Protein AF-A0AAD3XPK5-F1 (afdb_monomer)

Solvent-accessible surface area (backbone atoms only — not comparable to full-atom values): 11514 Å² total; per-residue (Å²): 143,84,79,71,73,79,73,58,73,54,50,92,93,44,53,72,89,60,67,57,70,42,55,53,51,36,51,53,46,51,51,59,30,49,55,39,52,50,51,43,51,49,57,71,70,42,93,64,79,43,41,67,66,59,48,63,73,44,45,64,35,52,53,49,23,52,50,26,34,51,49,17,53,50,34,46,50,53,16,62,77,67,48,26,51,45,72,66,20,53,56,21,43,54,52,18,51,52,26,40,50,51,40,49,47,54,53,62,80,52,66,54,90,86,58,57,74,76,29,47,46,52,53,53,51,52,52,50,38,52,42,51,37,42,54,37,48,47,56,38,50,52,41,48,49,55,38,37,61,75,63,67,33,43,60,80,75,71,78,80,79,73,77,76,79,81,82,86,80,82,80,84,86,84,89,80,89,82,83,93,78,90,80,87,87,84,89,81,89,84,88,84,136

Sequence (193 aa):
MANLAAWEPGHCRFRFRHPWQQYLKIGTLTRQCAYRVDALNSCLNSTVEASQAAKHITQSACMKLSSETGKALKELSVGMKKMRRSPSANAHIDLSKAAAQELKSLLGSAFWGDLNLLEVLPCATVASLLIDIATCAENIAEAVHELASLADFKSADGVVTSEKPPAEELPAKLQVTDVNDQSRPEHAVVVIS

Radius of gyration: 30.74 Å; Cα contacts (8 Å, |Δi|>4): 155; chains: 1; bounding box: 72×50×93 Å

Structure (mmCIF, N/CA/C/O backbone):
data_AF-A0AAD3XPK5-F1
#
_entry.id   AF-A0AAD3XPK5-F1
#
loop_
_atom_site.group_PDB
_atom_site.id
_atom_site.type_symbol
_atom_site.label_atom_id
_atom_site.label_alt_id
_atom_site.label_comp_id
_atom_site.label_asym_id
_atom_site.label_entity_id
_atom_site.label_seq_id
_atom_site.pdbx_PDB_ins_code
_atom_site.Cartn_x
_atom_site.Cartn_y
_atom_site.Cartn_z
_atom_site.occupancy
_atom_site.B_iso_or_equiv
_atom_site.auth_seq_id
_atom_site.auth_comp_id
_atom_site.auth_asym_id
_atom_site.auth_atom_id
_atom_site.pdbx_PDB_model_num
ATOM 1 N N . MET A 1 1 ? -6.399 -13.704 -18.622 1.00 47.28 1 MET A N 1
ATOM 2 C CA . MET A 1 1 ? -6.478 -12.983 -19.912 1.00 47.28 1 MET A CA 1
ATOM 3 C C . MET A 1 1 ? -5.664 -11.702 -19.776 1.00 47.28 1 MET A C 1
ATOM 5 O O . MET A 1 1 ? -5.956 -10.979 -18.836 1.00 47.28 1 MET A O 1
ATOM 9 N N . ALA A 1 2 ? -4.649 -11.495 -20.629 1.00 41.50 2 ALA A N 1
ATOM 10 C CA . ALA A 1 2 ? -4.011 -10.214 -21.015 1.00 41.50 2 ALA A CA 1
ATOM 11 C C . ALA A 1 2 ? -2.497 -10.391 -21.264 1.00 41.50 2 ALA A C 1
ATOM 13 O O . ALA A 1 2 ? -1.671 -9.964 -20.467 1.00 41.50 2 ALA A O 1
ATOM 14 N N . ASN A 1 3 ? -2.130 -11.002 -22.395 1.00 48.69 3 ASN A N 1
ATOM 15 C CA . ASN A 1 3 ? -0.773 -10.894 -22.958 1.00 48.69 3 ASN A CA 1
ATOM 16 C C . ASN A 1 3 ? -0.757 -9.926 -24.162 1.00 48.69 3 ASN A C 1
ATOM 18 O O . ASN A 1 3 ? -0.004 -10.104 -25.112 1.00 48.69 3 ASN A O 1
ATOM 22 N N . LEU A 1 4 ? -1.655 -8.932 -24.153 1.00 55.69 4 LEU A N 1
ATOM 23 C CA . LEU A 1 4 ? -1.852 -7.998 -25.269 1.00 55.69 4 LEU A CA 1
ATOM 24 C C . LEU A 1 4 ? -0.770 -6.904 -25.318 1.00 55.69 4 LEU A C 1
ATOM 26 O O . LEU A 1 4 ? -0.486 -6.391 -26.391 1.00 55.69 4 LEU A O 1
ATOM 30 N N . ALA A 1 5 ? -0.111 -6.607 -24.192 1.00 54.28 5 ALA A N 1
ATOM 31 C CA . ALA A 1 5 ? 0.921 -5.566 -24.113 1.00 54.28 5 ALA A CA 1
ATOM 32 C C . ALA A 1 5 ? 2.301 -6.007 -24.647 1.00 54.28 5 ALA A C 1
ATOM 34 O O . ALA A 1 5 ? 3.155 -5.170 -24.921 1.00 54.28 5 ALA A O 1
ATOM 35 N N . ALA A 1 6 ? 2.540 -7.314 -24.831 1.00 5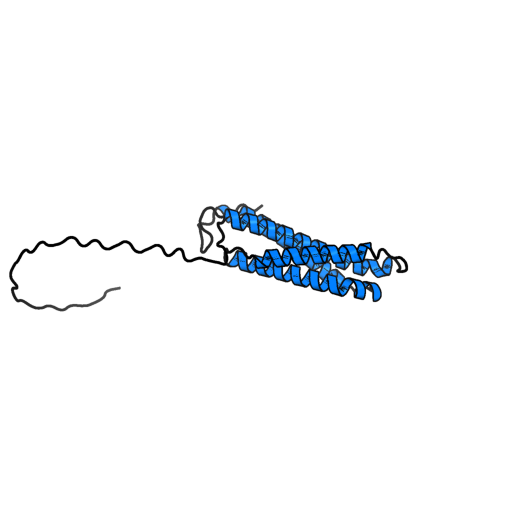7.66 6 ALA A N 1
ATOM 36 C CA . ALA A 1 6 ? 3.824 -7.811 -25.337 1.00 57.66 6 ALA A CA 1
ATOM 37 C C . ALA A 1 6 ? 4.093 -7.413 -26.803 1.00 57.66 6 ALA A C 1
ATOM 39 O O . ALA A 1 6 ? 5.247 -7.393 -27.225 1.00 57.66 6 ALA A O 1
ATOM 40 N N . TRP A 1 7 ? 3.035 -7.096 -27.558 1.00 60.19 7 TRP A N 1
ATOM 41 C CA . TRP A 1 7 ? 3.106 -6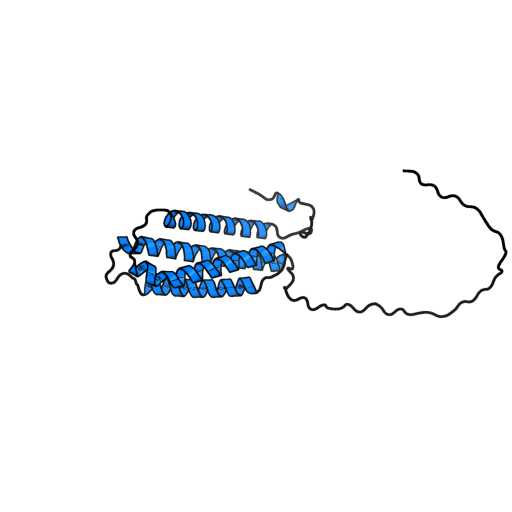.711 -28.968 1.00 60.19 7 TRP A CA 1
ATOM 42 C C . TRP A 1 7 ? 3.301 -5.211 -29.196 1.00 60.19 7 TRP A C 1
ATOM 44 O O . TRP A 1 7 ? 3.504 -4.809 -30.340 1.00 60.19 7 TRP A O 1
ATOM 54 N N . GLU A 1 8 ? 3.237 -4.373 -28.157 1.00 56.91 8 GLU A N 1
ATOM 55 C CA . GLU A 1 8 ? 3.361 -2.929 -28.343 1.00 56.91 8 GLU A CA 1
ATOM 56 C C . GLU A 1 8 ? 4.790 -2.572 -28.796 1.00 56.91 8 GLU A C 1
ATOM 58 O O . GLU A 1 8 ? 5.755 -2.875 -28.081 1.00 56.91 8 GLU A O 1
ATOM 63 N N . PRO A 1 9 ? 4.964 -1.944 -29.979 1.00 60.16 9 PRO A N 1
ATOM 64 C CA . PRO A 1 9 ? 6.255 -1.391 -30.352 1.00 60.16 9 PRO A CA 1
ATOM 65 C C . PRO A 1 9 ? 6.671 -0.363 -29.299 1.00 60.16 9 PRO A C 1
ATOM 67 O O . PRO A 1 9 ? 5.825 0.353 -28.763 1.00 60.16 9 PRO A O 1
ATOM 70 N N . GLY A 1 10 ? 7.967 -0.315 -28.975 1.00 64.00 10 GLY A N 1
ATOM 71 C CA . GLY A 1 10 ? 8.465 0.537 -27.894 1.00 64.00 10 GLY A CA 1
ATOM 72 C C . GLY A 1 10 ? 7.987 1.983 -28.050 1.00 64.00 10 GLY A C 1
ATOM 73 O O . GLY A 1 10 ? 8.212 2.599 -29.092 1.00 64.00 10 GLY A O 1
ATOM 74 N N . HIS A 1 11 ? 7.335 2.522 -27.020 1.00 63.44 11 HIS A N 1
ATOM 75 C CA . HIS A 1 11 ? 6.772 3.870 -27.013 1.00 63.44 11 HIS A CA 1
ATOM 76 C C . HIS A 1 11 ? 7.285 4.686 -25.823 1.00 63.44 11 HIS A C 1
ATOM 78 O O . HIS A 1 11 ? 7.406 4.225 -24.688 1.00 63.44 11 HIS A O 1
ATOM 84 N N . CYS A 1 12 ? 7.619 5.948 -26.095 1.00 65.75 12 CYS A N 1
ATOM 85 C CA . CYS A 1 12 ? 8.114 6.907 -25.108 1.00 65.75 12 CYS A CA 1
ATOM 86 C C . CYS A 1 12 ? 9.256 6.351 -24.227 1.00 65.75 12 CYS A C 1
ATOM 88 O O . CYS A 1 12 ? 10.320 5.990 -24.723 1.00 65.75 12 CYS A O 1
ATOM 90 N N . ARG A 1 13 ? 9.069 6.334 -22.901 1.00 68.00 13 ARG A N 1
ATOM 91 C CA . ARG A 1 13 ? 10.074 5.852 -21.942 1.00 68.00 13 ARG A CA 1
ATOM 92 C C . ARG A 1 13 ? 10.137 4.320 -21.877 1.00 68.00 13 ARG A C 1
ATOM 94 O O . ARG A 1 13 ? 11.077 3.787 -21.302 1.00 68.00 13 ARG A O 1
ATOM 101 N N . PHE A 1 14 ? 9.165 3.632 -22.475 1.00 70.69 14 PHE A N 1
ATOM 102 C CA . PHE A 1 14 ? 9.037 2.183 -22.476 1.00 70.69 14 PHE A CA 1
ATOM 103 C C . PHE A 1 14 ? 9.626 1.614 -23.771 1.00 70.69 14 PHE A C 1
ATOM 105 O O . PHE A 1 14 ? 8.975 1.557 -24.811 1.00 70.69 14 PHE A O 1
ATOM 112 N N . ARG A 1 15 ? 10.904 1.223 -23.728 1.00 68.31 15 ARG A N 1
ATOM 113 C CA . ARG A 1 15 ? 11.598 0.610 -24.875 1.00 68.31 15 ARG A CA 1
ATOM 114 C C . ARG A 1 15 ? 11.077 -0.809 -25.165 1.00 68.31 15 ARG A C 1
ATOM 116 O O . ARG A 1 15 ? 10.339 -1.397 -24.376 1.00 68.31 15 ARG A O 1
ATOM 123 N N . PHE A 1 16 ? 11.499 -1.378 -26.295 1.00 64.88 16 PHE A N 1
ATOM 124 C CA . PHE A 1 16 ? 11.273 -2.793 -26.610 1.00 64.88 16 PHE A CA 1
ATOM 125 C C . PHE A 1 16 ? 11.776 -3.709 -25.480 1.00 64.88 16 PHE A C 1
ATOM 127 O O . PHE A 1 16 ? 12.784 -3.406 -24.846 1.00 64.88 16 PHE A O 1
ATOM 134 N N . ARG A 1 17 ? 11.097 -4.849 -25.270 1.00 70.06 17 ARG A N 1
ATOM 135 C CA . ARG A 1 17 ? 11.383 -5.835 -24.202 1.00 70.06 17 ARG A CA 1
ATOM 136 C C . ARG A 1 17 ? 11.183 -5.314 -22.770 1.00 70.06 17 ARG A C 1
ATOM 138 O O . ARG A 1 17 ? 11.842 -5.779 -21.845 1.00 70.06 17 ARG A O 1
ATOM 145 N N . HIS A 1 18 ? 10.251 -4.384 -22.574 1.00 78.38 18 HIS A N 1
ATOM 146 C CA . HIS A 1 18 ? 9.873 -3.938 -21.234 1.00 78.38 18 HIS A CA 1
ATOM 147 C C . HIS A 1 18 ? 9.290 -5.090 -20.384 1.00 78.38 18 HIS A C 1
ATOM 149 O O . HIS A 1 18 ? 8.563 -5.930 -20.925 1.00 78.38 18 HIS A O 1
ATOM 155 N N . PRO A 1 19 ? 9.550 -5.137 -19.059 1.00 87.81 19 PRO A N 1
ATOM 156 C CA . PRO A 1 19 ? 9.045 -6.183 -18.159 1.00 87.81 19 PRO A CA 1
ATOM 157 C C . PRO A 1 19 ? 7.537 -6.044 -17.868 1.00 87.81 19 PRO A C 1
ATOM 159 O O . PRO A 1 19 ? 7.112 -5.786 -16.742 1.00 87.81 19 PRO A O 1
ATOM 162 N N . TRP A 1 20 ? 6.696 -6.231 -18.888 1.00 85.88 20 TRP A N 1
ATOM 163 C CA . TRP A 1 20 ? 5.239 -6.058 -18.825 1.00 85.88 20 TRP A CA 1
ATOM 164 C C . TRP A 1 20 ? 4.552 -6.908 -17.756 1.00 85.88 20 TRP A C 1
ATOM 166 O O . TRP A 1 20 ? 3.623 -6.440 -17.100 1.00 85.88 20 TRP A O 1
ATOM 176 N N . GLN A 1 21 ? 5.043 -8.127 -17.524 1.00 88.19 21 GLN A N 1
ATOM 177 C CA . GLN A 1 21 ? 4.522 -9.007 -16.473 1.00 88.19 21 GLN A CA 1
ATOM 178 C C . GLN A 1 21 ? 4.598 -8.352 -15.089 1.00 88.19 21 GLN A C 1
ATOM 180 O O . GLN A 1 21 ? 3.684 -8.493 -14.277 1.00 88.19 21 GLN A O 1
ATOM 185 N N . GLN A 1 22 ? 5.635 -7.551 -14.847 1.00 91.88 22 GLN A N 1
ATOM 186 C CA . GLN A 1 22 ? 5.808 -6.868 -13.577 1.00 91.88 22 GLN A CA 1
ATOM 187 C C . GLN A 1 22 ? 4.818 -5.713 -13.396 1.00 91.88 22 GLN A C 1
ATOM 189 O O . GLN A 1 22 ? 4.292 -5.517 -12.303 1.00 91.88 22 GLN A O 1
ATOM 194 N N . TYR A 1 23 ? 4.478 -4.997 -14.471 1.00 91.38 23 TYR A N 1
ATOM 195 C CA . TYR A 1 23 ? 3.407 -3.996 -14.434 1.00 91.38 23 TYR A CA 1
ATOM 196 C C . TYR A 1 23 ? 2.045 -4.629 -14.143 1.00 91.38 23 TYR A C 1
ATOM 198 O O . TYR A 1 23 ? 1.272 -4.075 -13.363 1.00 91.38 23 TYR A O 1
ATOM 206 N N . LEU A 1 24 ? 1.763 -5.808 -14.710 1.00 92.44 24 LEU A N 1
ATOM 207 C CA . LEU A 1 24 ? 0.535 -6.556 -14.419 1.00 92.44 24 LEU A CA 1
ATOM 208 C C . LEU A 1 24 ? 0.482 -7.031 -12.958 1.00 92.44 24 LEU A C 1
ATOM 210 O O . LEU A 1 24 ? -0.569 -6.919 -12.318 1.00 92.44 24 LEU A O 1
ATOM 214 N N . LYS A 1 25 ? 1.610 -7.506 -12.408 1.00 96.25 25 LYS A N 1
ATOM 215 C CA . LYS A 1 25 ? 1.742 -7.860 -10.983 1.00 96.25 25 LYS A CA 1
ATOM 216 C C . LYS A 1 25 ? 1.440 -6.651 -10.096 1.00 96.25 25 LYS A C 1
ATOM 218 O O . LYS A 1 25 ? 0.572 -6.742 -9.229 1.00 96.25 25 LYS A O 1
ATOM 223 N N . ILE A 1 26 ? 2.076 -5.508 -10.366 1.00 96.69 26 ILE A N 1
ATOM 224 C CA . ILE A 1 26 ? 1.836 -4.257 -9.630 1.00 96.69 26 ILE A CA 1
ATOM 225 C C . ILE A 1 26 ? 0.364 -3.853 -9.727 1.00 96.69 26 ILE A C 1
ATOM 227 O O . ILE A 1 26 ? -0.261 -3.619 -8.699 1.00 96.69 26 ILE A O 1
ATOM 231 N N . GLY A 1 27 ? -0.223 -3.842 -10.927 1.00 95.88 27 GLY A N 1
ATOM 232 C CA . GLY A 1 27 ? -1.630 -3.483 -11.121 1.00 95.88 27 GLY A CA 1
ATOM 233 C C . GLY A 1 27 ? -2.597 -4.392 -10.355 1.00 95.88 27 GLY A C 1
ATOM 234 O O . GLY A 1 27 ? -3.563 -3.908 -9.764 1.00 95.88 27 GLY A O 1
ATOM 235 N N . THR A 1 28 ? -2.315 -5.696 -10.299 1.00 97.44 28 THR A N 1
ATOM 236 C CA . THR A 1 28 ? -3.106 -6.660 -9.518 1.00 97.44 28 THR A CA 1
ATOM 237 C C . THR A 1 28 ? -3.041 -6.347 -8.024 1.00 97.44 28 THR A C 1
ATOM 239 O O . THR A 1 28 ? -4.084 -6.246 -7.375 1.00 97.44 28 THR A O 1
ATOM 242 N N . LEU A 1 29 ? -1.835 -6.123 -7.490 1.00 98.00 29 LEU A N 1
ATOM 243 C CA . LEU A 1 29 ? -1.631 -5.730 -6.093 1.00 98.00 29 LEU A CA 1
ATOM 244 C C . LEU A 1 29 ? -2.307 -4.387 -5.784 1.00 98.00 29 LEU A C 1
ATOM 246 O O . LEU A 1 29 ? -3.011 -4.264 -4.788 1.00 98.00 29 LEU A O 1
ATOM 250 N N . THR A 1 30 ? -2.180 -3.393 -6.665 1.00 97.94 30 THR A N 1
ATOM 251 C CA . THR A 1 30 ? -2.847 -2.091 -6.519 1.00 97.94 30 THR A CA 1
ATOM 252 C C . THR A 1 30 ? -4.366 -2.235 -6.466 1.00 97.94 30 THR A C 1
ATOM 254 O O . THR A 1 30 ? -5.006 -1.608 -5.625 1.00 97.94 30 THR A O 1
ATOM 257 N N . ARG A 1 31 ? -4.962 -3.092 -7.305 1.00 97.94 31 ARG A N 1
ATOM 258 C CA . ARG A 1 31 ? -6.409 -3.349 -7.273 1.00 97.94 31 ARG A CA 1
ATOM 259 C C . ARG A 1 31 ? -6.845 -3.995 -5.959 1.00 97.94 31 ARG A C 1
ATOM 261 O O . ARG A 1 31 ? -7.843 -3.585 -5.376 1.00 97.94 31 ARG A O 1
ATOM 268 N N . GLN A 1 32 ? -6.079 -4.971 -5.474 1.00 97.19 32 GLN A N 1
ATOM 269 C CA . GLN A 1 32 ? -6.313 -5.590 -4.169 1.00 97.19 32 GLN A CA 1
ATOM 270 C C . GLN A 1 32 ? -6.166 -4.589 -3.012 1.00 97.19 32 GLN A C 1
ATOM 272 O O . GLN A 1 32 ? -6.898 -4.692 -2.027 1.00 97.19 32 GLN A O 1
ATOM 277 N N . CYS A 1 33 ? -5.250 -3.623 -3.122 1.00 97.75 33 CYS A N 1
ATOM 278 C CA . CYS A 1 33 ? -5.124 -2.513 -2.177 1.00 97.75 33 CYS A CA 1
ATOM 279 C C . CYS A 1 33 ? -6.385 -1.647 -2.184 1.00 97.75 33 CYS A C 1
ATOM 281 O O . CYS A 1 33 ? -6.964 -1.375 -1.136 1.00 97.75 33 CYS A O 1
ATOM 283 N N . ALA A 1 34 ? -6.846 -1.267 -3.378 1.00 97.81 34 ALA A N 1
ATOM 284 C CA . ALA A 1 34 ? -8.012 -0.412 -3.553 1.00 97.81 34 ALA A CA 1
ATOM 285 C C . ALA A 1 34 ? -9.276 -1.021 -2.929 1.00 97.81 34 ALA A C 1
ATOM 287 O O . ALA A 1 34 ? -10.009 -0.306 -2.258 1.00 97.81 34 ALA A O 1
ATOM 288 N N . TYR A 1 35 ? -9.495 -2.335 -3.058 1.00 97.75 35 TYR A N 1
ATOM 289 C CA . TYR A 1 35 ? -10.622 -3.002 -2.391 1.00 97.75 35 TYR A CA 1
ATOM 290 C C . TYR A 1 35 ? -10.558 -2.922 -0.862 1.00 97.75 35 TYR A C 1
ATOM 292 O O . TYR A 1 35 ? -11.589 -2.781 -0.213 1.00 97.75 35 TYR A O 1
ATOM 300 N N . ARG A 1 36 ? -9.360 -2.975 -0.270 1.00 97.06 36 ARG A N 1
ATOM 301 C CA . ARG A 1 36 ? -9.193 -2.816 1.183 1.00 97.06 36 ARG A CA 1
ATOM 302 C C . ARG A 1 36 ? -9.434 -1.380 1.631 1.00 97.06 36 ARG A C 1
ATOM 304 O O . ARG A 1 36 ? -10.053 -1.167 2.667 1.00 97.06 36 ARG A O 1
ATOM 311 N N . VAL A 1 37 ? -8.988 -0.405 0.839 1.00 96.81 37 VAL A N 1
ATOM 312 C CA . VAL A 1 37 ? -9.292 1.017 1.064 1.00 96.81 37 VAL A CA 1
ATOM 313 C C . VAL A 1 37 ? -10.798 1.269 0.968 1.00 96.81 37 VAL A C 1
ATOM 315 O O . VAL A 1 37 ? -11.342 1.994 1.792 1.00 96.81 37 VAL A O 1
ATOM 318 N N . ASP A 1 38 ? -11.480 0.644 0.010 1.00 96.25 38 ASP A N 1
ATOM 319 C CA . ASP A 1 38 ? -12.932 0.755 -0.146 1.00 96.25 38 ASP A CA 1
ATOM 320 C C . ASP A 1 38 ? -13.696 0.106 1.020 1.00 96.25 38 ASP A C 1
ATOM 322 O O . ASP A 1 38 ? -14.635 0.693 1.560 1.00 96.25 38 ASP A O 1
ATOM 326 N N . ALA A 1 39 ? -13.235 -1.056 1.496 1.00 95.62 39 ALA A N 1
ATOM 327 C CA . ALA A 1 39 ? -13.754 -1.682 2.711 1.00 95.62 39 ALA A CA 1
ATOM 328 C C . ALA A 1 39 ? -13.550 -0.786 3.945 1.00 95.62 39 ALA A C 1
ATOM 330 O O . ALA A 1 39 ? -14.483 -0.584 4.717 1.00 95.62 39 ALA A O 1
ATOM 331 N N . LEU A 1 40 ? -12.365 -0.184 4.099 1.00 94.50 40 LEU A N 1
ATOM 332 C CA . LEU A 1 40 ? -12.083 0.778 5.167 1.00 94.50 40 LEU A CA 1
ATOM 333 C C . LEU A 1 40 ? -13.016 1.988 5.083 1.00 94.50 40 LEU A C 1
ATOM 335 O O . LEU A 1 40 ? -13.609 2.377 6.085 1.00 94.50 40 LEU A O 1
ATOM 339 N N . ASN A 1 41 ? -13.174 2.563 3.892 1.00 93.69 41 ASN A N 1
ATOM 340 C CA . ASN A 1 41 ? -14.074 3.686 3.659 1.00 93.69 41 ASN A CA 1
ATOM 341 C C . ASN A 1 41 ? -15.526 3.315 3.996 1.00 93.69 41 ASN A C 1
ATOM 343 O O . ASN A 1 41 ? -16.234 4.094 4.628 1.00 93.69 41 ASN A O 1
ATOM 347 N N . SER A 1 42 ? -15.960 2.107 3.641 1.00 92.00 42 SER A N 1
ATOM 348 C CA . SER A 1 42 ? -17.282 1.591 4.003 1.00 92.00 42 SER A CA 1
ATOM 349 C C . SER A 1 42 ? -17.445 1.478 5.522 1.00 92.00 42 SER A C 1
ATOM 351 O O . SER A 1 42 ? -18.446 1.951 6.054 1.00 92.00 42 SER A O 1
ATOM 353 N N . CYS A 1 43 ? -16.443 0.946 6.233 1.00 89.31 43 CYS A N 1
ATOM 354 C CA . CYS A 1 43 ? -16.447 0.864 7.696 1.00 89.31 43 CYS A CA 1
ATOM 355 C C . CYS A 1 43 ? -16.485 2.239 8.375 1.00 89.31 43 CYS A C 1
ATOM 357 O O . CYS A 1 43 ? -17.158 2.394 9.387 1.00 89.31 43 CYS A O 1
ATOM 359 N N . LEU A 1 44 ? -15.779 3.238 7.839 1.00 88.12 44 LEU A N 1
ATOM 360 C CA . LEU A 1 44 ? -15.768 4.594 8.398 1.00 88.12 44 LEU A CA 1
ATOM 361 C C . LEU A 1 44 ? -17.089 5.344 8.168 1.00 88.12 44 LEU A C 1
ATOM 363 O O . LEU A 1 44 ? -17.453 6.185 8.985 1.00 88.12 44 LEU A O 1
ATOM 367 N N . ASN A 1 45 ? -17.790 5.048 7.068 1.00 86.12 45 ASN A N 1
ATOM 368 C CA . ASN A 1 45 ? -19.062 5.688 6.717 1.00 86.12 45 ASN A CA 1
ATOM 369 C C . ASN A 1 45 ? -20.287 4.972 7.301 1.00 86.12 45 ASN A C 1
ATOM 371 O O . ASN A 1 45 ? -21.337 5.594 7.455 1.00 86.12 45 ASN A O 1
ATOM 375 N N . SER A 1 46 ? -20.187 3.682 7.630 1.00 82.56 46 SER A N 1
ATOM 376 C CA . SER A 1 46 ? -21.191 3.040 8.477 1.00 82.56 46 SER A CA 1
ATOM 377 C C . SER A 1 46 ? -21.131 3.659 9.873 1.00 82.56 46 SER A C 1
ATOM 379 O O . SER A 1 46 ? -20.044 3.888 10.395 1.00 82.56 46 SER A O 1
ATOM 381 N N . THR A 1 47 ? -22.275 3.957 10.486 1.00 61.38 47 THR A N 1
ATOM 382 C CA . THR A 1 47 ? -22.334 4.492 11.852 1.00 61.38 47 THR A CA 1
ATOM 383 C C . THR A 1 47 ? -21.840 3.426 12.822 1.00 61.38 47 THR A C 1
ATOM 385 O O . THR A 1 47 ? -22.608 2.578 13.272 1.00 61.38 47 THR A O 1
ATOM 388 N N . VAL A 1 48 ? -20.535 3.407 13.087 1.00 64.62 48 VAL A N 1
ATOM 389 C CA . VAL A 1 48 ? -19.945 2.417 13.976 1.00 64.62 48 VAL A CA 1
ATOM 390 C C . VAL A 1 48 ? -19.696 3.046 15.344 1.00 64.62 48 VAL A C 1
ATOM 392 O O . VAL A 1 48 ? -18.756 3.822 15.540 1.00 64.62 48 VAL A O 1
ATOM 395 N N . GLU A 1 49 ? -20.555 2.692 16.300 1.00 67.75 49 GLU A N 1
ATOM 396 C CA . GLU A 1 49 ? -20.434 3.047 17.717 1.00 67.75 49 GLU A CA 1
ATOM 397 C C . GLU A 1 49 ? -19.241 2.309 18.347 1.00 67.75 49 GLU A C 1
ATOM 399 O O . GLU A 1 49 ? -19.361 1.259 18.972 1.00 67.75 49 GLU A O 1
ATOM 404 N N . ALA A 1 50 ? -18.047 2.842 18.104 1.00 71.00 50 ALA A N 1
ATOM 405 C CA . ALA A 1 50 ? -16.801 2.416 18.726 1.00 71.00 50 ALA A CA 1
ATOM 406 C C . ALA A 1 50 ? -16.572 3.138 20.064 1.00 71.00 50 ALA A C 1
ATOM 408 O O . ALA A 1 50 ? -16.762 4.358 20.146 1.00 71.00 50 ALA A O 1
ATOM 409 N N . SER A 1 51 ? -16.041 2.421 21.061 1.00 76.25 51 SER A N 1
ATOM 410 C CA . SER A 1 51 ? -15.629 2.999 22.349 1.00 76.25 51 SER A CA 1
ATOM 411 C C . SER A 1 51 ? -14.647 4.163 22.163 1.00 76.25 51 SER A C 1
ATOM 413 O O . SER A 1 51 ? -13.621 4.042 21.484 1.00 76.25 51 SER A O 1
ATOM 415 N N . GLN A 1 52 ? -14.934 5.300 22.803 1.00 80.75 52 GLN A N 1
ATOM 416 C CA . GLN A 1 52 ? -14.104 6.506 22.717 1.00 80.75 52 GLN A CA 1
ATOM 417 C C . GLN A 1 52 ? -12.689 6.283 23.273 1.00 80.75 52 GLN A C 1
ATOM 419 O O . GLN A 1 52 ? -11.722 6.830 22.740 1.00 80.75 52 GLN A O 1
ATOM 424 N N . ALA A 1 53 ? -12.553 5.435 24.298 1.00 78.25 53 ALA A N 1
ATOM 425 C CA . ALA A 1 53 ? -11.258 5.053 24.855 1.00 78.25 53 ALA A CA 1
ATOM 426 C C . ALA A 1 53 ? -10.414 4.283 23.826 1.00 78.25 53 ALA A C 1
ATOM 428 O O . ALA A 1 53 ? -9.258 4.631 23.585 1.00 78.25 53 ALA A O 1
ATOM 429 N N . ALA A 1 54 ? -11.012 3.298 23.146 1.00 77.56 54 ALA A N 1
ATOM 430 C CA . ALA A 1 54 ? -10.337 2.524 22.105 1.00 77.56 54 ALA A CA 1
ATOM 431 C C . ALA A 1 54 ? -9.912 3.391 20.908 1.00 77.56 54 ALA A C 1
ATOM 433 O O . ALA A 1 54 ? -8.805 3.230 20.383 1.00 77.56 54 ALA A O 1
ATOM 434 N N . LYS A 1 55 ? -10.764 4.345 20.500 1.00 81.88 55 LYS A N 1
ATOM 435 C CA . LYS A 1 55 ? -10.414 5.338 19.474 1.00 81.88 55 LYS A CA 1
ATOM 436 C C . LYS A 1 55 ? -9.184 6.134 19.894 1.00 81.88 55 LYS A C 1
ATOM 438 O O . LYS A 1 55 ? -8.210 6.154 19.154 1.00 81.88 55 LYS A O 1
ATOM 443 N N . HIS A 1 56 ? -9.194 6.730 21.086 1.00 84.00 56 HIS A N 1
ATOM 444 C CA . HIS A 1 56 ? -8.091 7.569 21.558 1.00 84.00 56 HIS A CA 1
ATOM 445 C C . HIS A 1 56 ? -6.754 6.811 21.633 1.00 84.00 56 HIS A C 1
ATOM 447 O O . HIS A 1 56 ? -5.727 7.339 21.213 1.00 84.00 56 HIS A O 1
ATOM 453 N N . ILE A 1 57 ? -6.767 5.559 22.106 1.00 81.88 57 ILE A N 1
ATOM 454 C CA . ILE A 1 57 ? -5.564 4.712 22.197 1.00 81.88 57 ILE A CA 1
ATOM 455 C C . ILE A 1 57 ? -4.946 4.481 20.813 1.00 81.88 57 ILE A C 1
ATOM 457 O O . ILE A 1 57 ? -3.736 4.591 20.638 1.00 81.88 57 ILE A O 1
ATOM 461 N N . THR A 1 58 ? -5.779 4.172 19.820 1.00 85.44 58 THR A N 1
ATOM 462 C CA . THR A 1 58 ? -5.311 3.754 18.490 1.00 85.44 58 THR A CA 1
ATOM 463 C C . THR A 1 58 ? -5.146 4.909 17.503 1.00 85.44 58 THR A C 1
ATOM 465 O O . THR A 1 58 ? -4.432 4.764 16.512 1.00 85.44 58 THR A O 1
ATOM 468 N N . GLN A 1 59 ? -5.744 6.075 17.765 1.00 90.12 59 GLN A N 1
ATOM 469 C CA . GLN A 1 59 ? -5.824 7.194 16.822 1.00 90.12 59 GLN A CA 1
ATOM 470 C C . GLN A 1 59 ? -4.452 7.656 16.325 1.00 90.12 59 GLN A C 1
ATOM 472 O O . GLN A 1 59 ? -4.260 7.803 15.119 1.00 90.12 59 GLN A O 1
ATOM 477 N N . SER A 1 60 ? -3.493 7.863 17.231 1.00 92.56 60 SER A N 1
ATOM 478 C CA . SER A 1 60 ? -2.147 8.328 16.865 1.00 92.56 60 SER A CA 1
ATOM 479 C C . SER A 1 60 ? -1.444 7.345 15.920 1.00 92.56 60 SER A C 1
ATOM 481 O O . SER A 1 60 ? -0.996 7.731 14.835 1.00 92.56 60 SER A O 1
ATOM 483 N N . ALA A 1 61 ? -1.435 6.056 16.280 1.00 93.44 61 ALA A N 1
ATOM 484 C CA . ALA A 1 61 ? -0.826 5.000 15.477 1.00 93.44 61 ALA A CA 1
ATOM 485 C C . ALA A 1 61 ? -1.539 4.822 14.123 1.00 93.44 61 ALA A C 1
ATOM 487 O O . ALA A 1 61 ? -0.874 4.760 13.091 1.00 93.44 61 ALA A O 1
ATOM 488 N N . CYS A 1 62 ? -2.878 4.838 14.093 1.00 94.38 62 CYS A N 1
ATOM 489 C CA . CYS A 1 62 ? -3.672 4.775 12.860 1.00 94.38 62 CYS A CA 1
ATOM 490 C C . CYS A 1 62 ? -3.397 5.959 11.920 1.00 94.38 62 CYS A C 1
ATOM 492 O O . CYS A 1 62 ? -3.235 5.761 10.712 1.00 94.38 62 CYS A O 1
ATOM 494 N N . MET A 1 63 ? -3.313 7.188 12.446 1.00 96.00 63 MET A N 1
ATOM 495 C CA . MET A 1 63 ? -3.002 8.381 11.647 1.00 96.00 63 MET A CA 1
ATOM 496 C C . MET A 1 63 ? -1.594 8.306 11.057 1.00 96.00 63 MET A C 1
ATOM 498 O O . MET A 1 63 ? -1.412 8.557 9.863 1.00 96.00 63 MET A O 1
ATOM 502 N N . LYS A 1 64 ? -0.604 7.928 11.873 1.00 97.94 64 LYS A N 1
ATOM 503 C CA . LYS A 1 64 ? 0.782 7.753 11.431 1.00 97.94 64 LYS A CA 1
ATOM 504 C C . LYS A 1 64 ? 0.883 6.668 10.360 1.00 97.94 64 LYS A C 1
ATOM 506 O O . LYS A 1 64 ? 1.421 6.934 9.290 1.00 97.94 64 LYS A O 1
ATOM 511 N N . LEU A 1 65 ? 0.295 5.496 10.605 1.00 98.12 65 LEU A N 1
ATOM 512 C CA . LEU A 1 65 ? 0.257 4.377 9.664 1.00 98.12 65 LEU A CA 1
ATOM 513 C C . LEU A 1 65 ? -0.354 4.788 8.319 1.00 98.12 65 LEU A C 1
ATOM 515 O O . LEU A 1 65 ? 0.248 4.557 7.270 1.00 98.12 65 LEU A O 1
ATOM 519 N N . SER A 1 66 ? -1.514 5.448 8.346 1.00 97.44 66 SER A N 1
ATOM 520 C CA . SER A 1 66 ? -2.210 5.915 7.139 1.00 97.44 66 SER A CA 1
ATOM 521 C C . SER A 1 66 ? -1.383 6.942 6.362 1.00 97.44 66 SER A C 1
ATOM 523 O O . SER A 1 66 ? -1.255 6.849 5.141 1.00 97.44 66 SER A O 1
ATOM 525 N N . SER A 1 67 ? -0.792 7.910 7.070 1.00 98.44 67 SER A N 1
ATOM 526 C CA . SER A 1 67 ? 0.024 8.975 6.482 1.00 98.44 67 SER A CA 1
ATOM 527 C C . SER A 1 67 ? 1.278 8.422 5.808 1.00 98.44 67 SER A C 1
ATOM 529 O O . SER A 1 67 ? 1.520 8.701 4.633 1.00 98.44 67 SER A O 1
ATOM 531 N N . GLU A 1 68 ? 2.046 7.591 6.513 1.00 98.62 68 GLU A N 1
ATOM 532 C CA . GLU A 1 68 ? 3.281 7.001 5.988 1.00 98.62 68 GLU A CA 1
ATOM 533 C C . GLU A 1 68 ? 2.996 6.038 4.829 1.00 98.62 68 GLU A C 1
ATOM 535 O O . GLU A 1 68 ? 3.643 6.119 3.786 1.00 98.62 68 GLU A O 1
ATOM 540 N N . THR A 1 69 ? 1.941 5.225 4.925 1.00 98.56 69 THR A N 1
ATOM 541 C CA . THR A 1 69 ? 1.505 4.355 3.819 1.00 98.56 69 THR A CA 1
ATOM 542 C C . THR A 1 69 ? 1.096 5.159 2.581 1.00 98.56 69 THR A C 1
ATOM 544 O O . THR A 1 69 ? 1.504 4.840 1.462 1.00 98.56 69 THR A O 1
ATOM 547 N N . GLY A 1 70 ? 0.333 6.243 2.757 1.00 98.12 70 GLY A N 1
ATOM 548 C CA . GLY A 1 70 ? -0.073 7.122 1.658 1.00 98.12 70 GLY A CA 1
ATOM 549 C C . GLY A 1 70 ? 1.113 7.819 0.986 1.00 98.12 70 GLY A C 1
ATOM 550 O O . GLY A 1 70 ? 1.174 7.890 -0.246 1.00 98.12 70 GLY A O 1
ATOM 551 N N . LYS A 1 71 ? 2.091 8.288 1.772 1.00 98.56 71 LYS A N 1
ATOM 552 C CA . LYS A 1 71 ? 3.338 8.866 1.247 1.00 98.56 71 LYS A CA 1
ATOM 553 C C . LYS A 1 71 ? 4.157 7.830 0.481 1.00 98.56 71 LYS A C 1
ATOM 555 O O . LYS A 1 71 ? 4.601 8.137 -0.622 1.00 98.56 71 LYS A O 1
ATOM 560 N N . ALA A 1 72 ? 4.294 6.608 1.000 1.00 98.38 72 ALA A N 1
ATOM 561 C CA . ALA A 1 72 ? 4.990 5.525 0.309 1.00 98.38 72 ALA A CA 1
ATOM 562 C C . ALA A 1 72 ? 4.378 5.254 -1.074 1.00 98.38 72 ALA A C 1
ATOM 564 O O . ALA A 1 72 ? 5.079 5.312 -2.083 1.00 98.38 72 ALA A O 1
ATOM 565 N N . LEU A 1 73 ? 3.057 5.049 -1.147 1.00 98.12 73 LEU A N 1
ATOM 566 C CA . LEU A 1 73 ? 2.351 4.809 -2.413 1.00 98.12 73 LEU A CA 1
ATOM 567 C C . LEU A 1 73 ? 2.502 5.978 -3.398 1.00 98.12 73 LEU A C 1
ATOM 569 O O . LEU A 1 73 ? 2.705 5.765 -4.598 1.00 98.12 73 LEU A O 1
ATOM 573 N N . LYS A 1 74 ? 2.440 7.219 -2.901 1.00 98.25 74 LYS A N 1
ATOM 574 C CA . LYS A 1 74 ? 2.654 8.423 -3.712 1.00 98.25 74 LYS A CA 1
ATOM 575 C C . LYS A 1 74 ? 4.070 8.467 -4.287 1.00 98.25 74 LYS A C 1
ATOM 577 O O . LYS A 1 74 ? 4.226 8.691 -5.488 1.00 98.25 74 LYS A O 1
ATOM 582 N N . GLU A 1 75 ? 5.084 8.228 -3.463 1.00 98.00 75 GLU A N 1
ATOM 583 C CA . GLU A 1 75 ? 6.488 8.235 -3.879 1.00 98.00 75 GLU A CA 1
ATOM 584 C C . GLU A 1 75 ? 6.810 7.103 -4.862 1.00 98.00 75 GLU A C 1
ATOM 586 O O . GLU A 1 75 ? 7.493 7.339 -5.861 1.00 98.00 75 GLU A O 1
ATOM 591 N N . LEU A 1 76 ? 6.254 5.903 -4.655 1.00 97.44 76 LEU A N 1
ATOM 592 C CA . LEU A 1 76 ? 6.354 4.795 -5.612 1.00 97.44 76 LEU A CA 1
ATOM 593 C C . LEU A 1 76 ? 5.741 5.175 -6.963 1.00 97.44 76 LEU A C 1
ATOM 595 O O . LEU A 1 76 ? 6.378 4.993 -7.999 1.00 97.44 76 LEU A O 1
ATOM 599 N N . SER A 1 77 ? 4.543 5.764 -6.961 1.00 96.44 77 SER A N 1
ATOM 600 C CA . SER A 1 77 ? 3.866 6.222 -8.181 1.00 96.44 77 SER A CA 1
ATOM 601 C C . SER A 1 77 ? 4.686 7.277 -8.934 1.00 96.44 77 SER A C 1
ATOM 603 O O . SER A 1 77 ? 4.893 7.173 -10.149 1.00 96.44 77 SER A O 1
ATOM 605 N N . VAL A 1 78 ? 5.232 8.266 -8.217 1.00 96.00 78 VAL A N 1
ATOM 606 C CA . VAL A 1 78 ? 6.117 9.289 -8.795 1.00 96.00 78 VAL A CA 1
ATOM 607 C C . VAL A 1 78 ? 7.390 8.657 -9.365 1.00 96.00 78 VAL A C 1
ATOM 609 O O . VAL A 1 78 ? 7.784 9.001 -10.485 1.00 96.00 78 VAL A O 1
ATOM 612 N N . GLY A 1 79 ? 8.012 7.729 -8.633 1.00 94.38 79 GLY A N 1
ATOM 613 C CA . GLY A 1 79 ? 9.196 6.985 -9.061 1.00 94.38 79 GLY A CA 1
ATOM 614 C C . GLY A 1 79 ? 8.943 6.191 -10.340 1.00 94.38 79 GLY A C 1
ATOM 615 O O . GLY A 1 79 ? 9.642 6.387 -11.335 1.00 94.38 79 GLY A O 1
ATOM 616 N N . MET A 1 80 ? 7.875 5.391 -10.374 1.00 93.25 80 MET A N 1
ATOM 617 C CA . MET A 1 80 ? 7.454 4.630 -11.554 1.00 93.25 80 MET A CA 1
ATOM 618 C C . MET A 1 80 ? 7.185 5.529 -12.762 1.00 93.25 80 MET A C 1
ATOM 620 O O . MET A 1 80 ? 7.706 5.271 -13.847 1.00 93.25 80 MET A O 1
ATOM 624 N N . LYS A 1 81 ? 6.435 6.626 -12.587 1.00 91.88 81 LYS A N 1
ATOM 625 C CA . LYS A 1 81 ? 6.144 7.587 -13.666 1.00 91.88 81 LYS A CA 1
ATOM 626 C C . LYS A 1 81 ? 7.420 8.203 -14.243 1.00 91.88 81 LYS A C 1
ATOM 628 O O . LYS A 1 81 ? 7.502 8.492 -15.441 1.00 91.88 81 LYS A O 1
ATOM 633 N N . LYS A 1 82 ? 8.41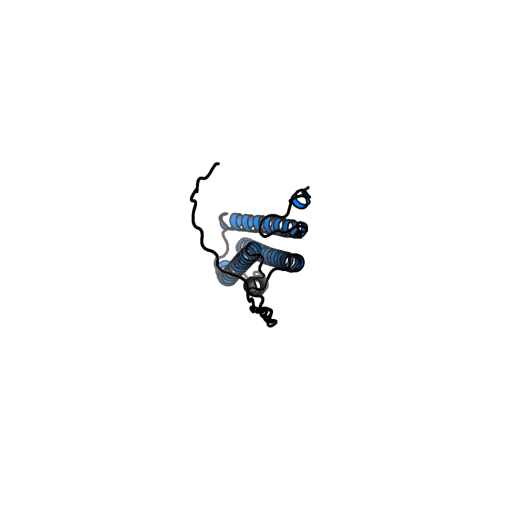9 8.438 -13.392 1.00 92.12 82 LYS A N 1
ATOM 634 C CA . LYS A 1 82 ? 9.726 8.987 -13.777 1.00 92.12 82 LYS A CA 1
ATOM 635 C C . LYS A 1 82 ? 10.739 7.916 -14.192 1.00 92.12 82 LYS A C 1
ATOM 637 O O . LYS A 1 82 ? 11.813 8.303 -14.643 1.00 92.12 82 LYS A O 1
ATOM 642 N N . MET A 1 83 ? 10.408 6.627 -14.073 1.00 90.75 83 MET A N 1
ATOM 643 C CA . MET A 1 83 ? 11.339 5.498 -14.213 1.00 90.75 83 MET A CA 1
ATOM 644 C C . MET A 1 83 ? 12.613 5.684 -13.381 1.00 90.75 83 MET A C 1
ATOM 646 O O . MET A 1 83 ? 13.742 5.534 -13.855 1.00 90.75 83 MET A O 1
ATOM 650 N N . ARG A 1 84 ? 12.421 6.091 -12.127 1.00 92.69 84 ARG A N 1
ATOM 651 C CA . ARG A 1 84 ? 13.487 6.297 -11.150 1.00 92.69 84 ARG A CA 1
ATOM 652 C C . ARG A 1 84 ? 13.159 5.579 -9.857 1.00 92.69 84 ARG A C 1
ATOM 654 O O . ARG A 1 84 ? 11.996 5.474 -9.468 1.00 92.69 84 ARG A O 1
ATOM 661 N N . ARG A 1 85 ? 14.203 5.124 -9.174 1.00 93.62 85 ARG A N 1
ATOM 662 C CA . ARG A 1 85 ? 14.082 4.605 -7.810 1.00 93.62 85 ARG A CA 1
ATOM 663 C C . ARG A 1 85 ? 13.745 5.761 -6.864 1.00 93.62 85 ARG A C 1
ATOM 665 O O . ARG A 1 85 ? 14.290 6.853 -7.024 1.00 93.62 85 ARG A O 1
ATOM 672 N N . SER A 1 86 ? 12.865 5.521 -5.892 1.00 93.31 86 SER A N 1
ATOM 673 C CA . SER A 1 86 ? 12.542 6.489 -4.836 1.00 93.31 86 SER A CA 1
ATOM 674 C C . SER A 1 86 ? 12.995 5.945 -3.477 1.00 93.31 86 SER A C 1
ATOM 676 O O . SER A 1 86 ? 12.281 5.141 -2.883 1.00 93.31 86 SER A O 1
ATOM 678 N N . PRO A 1 87 ? 14.167 6.362 -2.959 1.00 92.12 87 PRO A N 1
ATOM 679 C CA . PRO A 1 87 ? 14.603 5.992 -1.610 1.00 92.12 87 PRO A CA 1
ATOM 680 C C . PRO A 1 87 ? 13.619 6.459 -0.527 1.00 92.12 87 PRO A C 1
ATOM 682 O O . PRO A 1 87 ? 13.432 5.779 0.478 1.00 92.12 87 PRO A O 1
ATOM 685 N N . SER A 1 88 ? 12.936 7.585 -0.769 1.00 95.00 88 SER A N 1
ATOM 686 C CA . SER A 1 88 ? 11.902 8.118 0.124 1.00 95.00 88 SER A CA 1
ATOM 687 C C . SER A 1 88 ? 10.729 7.154 0.296 1.00 95.00 88 SER A C 1
ATOM 689 O O . SER A 1 88 ? 10.172 7.071 1.387 1.00 95.00 88 SER A O 1
ATOM 691 N N . ALA A 1 89 ? 10.362 6.400 -0.748 1.00 96.25 89 ALA A N 1
ATOM 692 C CA . ALA A 1 89 ? 9.314 5.389 -0.637 1.00 96.25 89 ALA A CA 1
ATOM 693 C C . ALA A 1 89 ?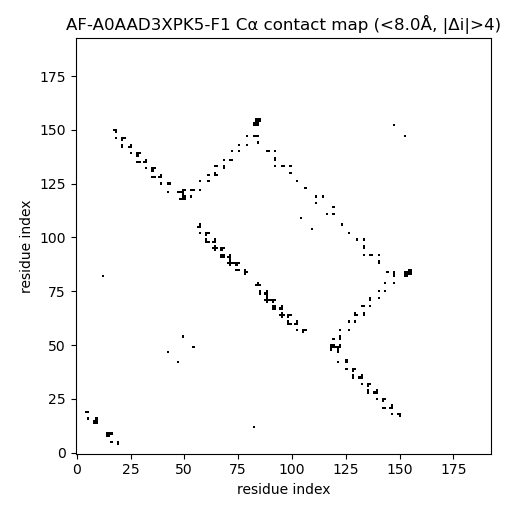 9.670 4.321 0.406 1.00 96.25 89 ALA A C 1
ATOM 695 O O . ALA A 1 89 ? 8.822 3.968 1.218 1.00 96.25 89 ALA A O 1
ATOM 696 N N . ASN A 1 90 ? 10.926 3.869 0.435 1.00 95.38 90 ASN A N 1
ATOM 697 C CA . ASN A 1 90 ? 11.387 2.834 1.365 1.00 95.38 90 ASN A CA 1
ATOM 698 C C . ASN A 1 90 ? 11.380 3.324 2.806 1.00 95.38 90 ASN A C 1
ATOM 700 O O . ASN A 1 90 ? 10.859 2.634 3.674 1.00 95.38 90 ASN A O 1
ATOM 704 N N . ALA A 1 91 ? 11.842 4.555 3.035 1.00 97.69 91 ALA A N 1
ATOM 705 C CA . ALA A 1 91 ? 11.758 5.176 4.352 1.00 97.69 91 ALA A CA 1
ATOM 706 C C . ALA A 1 91 ? 10.305 5.228 4.862 1.00 97.69 91 ALA A C 1
ATOM 708 O O . ALA A 1 91 ? 10.035 4.881 6.010 1.00 97.69 91 ALA A O 1
ATOM 709 N N . HIS A 1 92 ? 9.352 5.600 4.002 1.00 98.38 92 HIS A N 1
ATOM 710 C CA . HIS A 1 92 ? 7.932 5.607 4.359 1.00 98.38 92 HIS A CA 1
ATOM 711 C C . HIS A 1 92 ? 7.353 4.198 4.581 1.00 98.38 92 HIS A C 1
ATOM 713 O O . HIS A 1 92 ? 6.510 4.028 5.461 1.00 98.38 92 HIS A O 1
ATOM 719 N N . ILE A 1 93 ? 7.805 3.177 3.842 1.00 98.38 93 ILE A N 1
ATOM 720 C CA . ILE A 1 93 ? 7.429 1.775 4.095 1.00 98.38 93 ILE A CA 1
ATOM 721 C C . ILE A 1 93 ? 7.940 1.312 5.462 1.00 98.38 93 ILE A C 1
ATOM 723 O O . ILE A 1 93 ? 7.170 0.732 6.224 1.00 98.38 93 ILE A O 1
ATOM 727 N N . ASP A 1 94 ? 9.190 1.604 5.815 1.00 98.06 94 ASP A N 1
ATOM 728 C CA . ASP A 1 94 ? 9.759 1.213 7.109 1.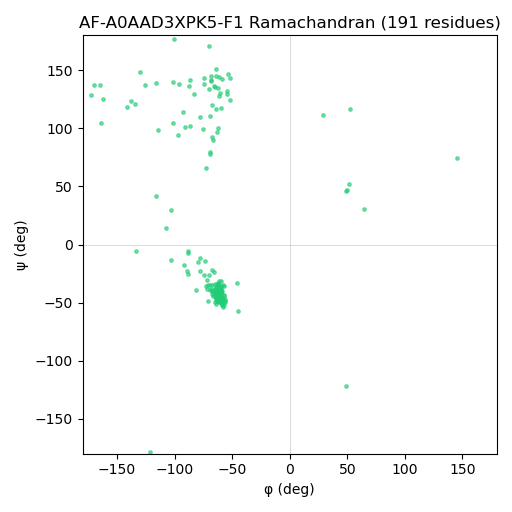00 98.06 94 ASP A CA 1
ATOM 729 C C . ASP A 1 94 ? 9.047 1.914 8.276 1.00 98.06 94 ASP A C 1
ATOM 731 O O . ASP A 1 94 ? 8.706 1.283 9.281 1.00 98.06 94 ASP A O 1
ATOM 735 N N . LEU A 1 95 ? 8.734 3.206 8.123 1.00 98.25 95 LEU A N 1
ATOM 736 C CA . LEU A 1 95 ? 7.935 3.958 9.095 1.00 98.25 95 LEU A CA 1
ATOM 737 C C . LEU A 1 95 ? 6.501 3.420 9.207 1.00 98.25 95 LEU A C 1
ATOM 739 O O . LEU A 1 95 ? 5.970 3.329 10.317 1.00 98.25 95 LEU A O 1
ATOM 743 N N . SER A 1 96 ? 5.889 3.032 8.085 1.00 98.06 96 SER A N 1
ATOM 744 C CA . SER A 1 96 ? 4.579 2.377 8.051 1.00 98.06 96 SER A CA 1
ATOM 745 C C . SER A 1 96 ? 4.612 1.024 8.774 1.00 98.06 96 SER A C 1
ATOM 747 O O . SER A 1 96 ? 3.783 0.781 9.649 1.00 98.06 96 SER A O 1
ATOM 749 N N . LYS A 1 97 ? 5.624 0.183 8.529 1.00 98.06 97 LYS A N 1
ATOM 750 C CA . LYS A 1 97 ? 5.829 -1.088 9.246 1.00 98.06 97 LYS A CA 1
ATOM 751 C C . LYS A 1 97 ? 5.962 -0.882 10.748 1.00 98.06 97 LYS A C 1
ATOM 753 O O . LYS A 1 97 ? 5.295 -1.572 11.516 1.00 98.06 97 LYS A O 1
ATOM 758 N N . ALA A 1 98 ? 6.787 0.075 11.170 1.00 97.88 98 ALA A N 1
ATOM 759 C CA . ALA A 1 98 ? 6.953 0.399 12.583 1.00 97.88 98 ALA A CA 1
ATOM 760 C C . ALA A 1 98 ? 5.622 0.836 13.219 1.00 97.88 98 ALA A C 1
ATOM 762 O O . ALA A 1 98 ? 5.247 0.319 14.270 1.00 97.88 98 ALA A O 1
ATOM 763 N N . ALA A 1 99 ? 4.865 1.713 12.550 1.00 97.50 99 ALA A N 1
ATOM 764 C CA . ALA A 1 99 ? 3.543 2.142 13.007 1.00 97.50 99 ALA A CA 1
ATOM 765 C C . ALA A 1 99 ? 2.516 0.993 13.026 1.00 97.50 99 ALA A C 1
ATOM 767 O O . ALA A 1 99 ? 1.665 0.947 13.909 1.00 97.50 99 ALA A O 1
ATOM 768 N N . ALA A 1 100 ? 2.600 0.035 12.098 1.00 97.06 100 ALA A N 1
ATOM 769 C CA . ALA A 1 100 ? 1.743 -1.147 12.089 1.00 97.06 100 ALA A CA 1
ATOM 770 C C . ALA A 1 100 ? 2.050 -2.081 13.267 1.00 97.06 100 ALA A C 1
ATOM 772 O O . ALA A 1 100 ? 1.128 -2.644 13.851 1.00 97.06 100 ALA A O 1
ATOM 773 N N . GLN A 1 101 ? 3.325 -2.243 13.634 1.00 96.25 101 GLN A N 1
ATOM 774 C CA . GLN A 1 101 ? 3.710 -3.018 14.818 1.00 96.25 101 GLN A CA 1
ATOM 775 C C . GLN A 1 101 ? 3.291 -2.320 16.113 1.00 96.25 101 GLN A C 1
ATOM 777 O O . GLN A 1 101 ? 2.804 -2.987 17.019 1.00 96.25 101 GLN A O 1
ATOM 782 N N . GLU A 1 102 ? 3.406 -0.993 16.177 1.00 94.81 102 GLU A N 1
ATOM 783 C CA . GLU A 1 102 ? 2.871 -0.180 17.276 1.00 94.81 102 GLU A CA 1
ATOM 784 C C . GLU A 1 102 ? 1.345 -0.328 17.385 1.00 94.81 102 GLU A C 1
ATOM 786 O O . GLU A 1 102 ? 0.813 -0.571 18.460 1.00 94.81 102 GLU A O 1
ATOM 791 N N . LEU A 1 103 ? 0.618 -0.272 16.269 1.00 93.44 103 LEU A N 1
ATOM 792 C CA . LEU A 1 103 ? -0.828 -0.483 16.273 1.00 93.44 103 LEU A CA 1
ATOM 793 C C . LEU A 1 103 ? -1.195 -1.912 16.704 1.00 93.44 103 LEU A C 1
ATOM 795 O O . LEU A 1 103 ? -2.103 -2.090 17.510 1.00 93.44 103 LEU A O 1
ATOM 799 N N . LYS A 1 104 ? -0.473 -2.933 16.224 1.00 92.88 104 LYS A N 1
ATOM 800 C CA . LYS A 1 104 ? -0.655 -4.328 16.661 1.00 92.88 104 LYS A CA 1
ATOM 801 C C . LYS A 1 104 ? -0.370 -4.501 18.146 1.00 92.88 104 LYS A C 1
ATOM 803 O O . LYS A 1 104 ? -1.115 -5.216 18.809 1.00 92.88 104 LYS A O 1
ATOM 808 N N . SER A 1 105 ? 0.681 -3.869 18.667 1.00 91.00 105 SER A N 1
ATOM 809 C CA . SER A 1 105 ? 0.996 -3.940 20.090 1.00 91.00 105 SER A CA 1
ATOM 8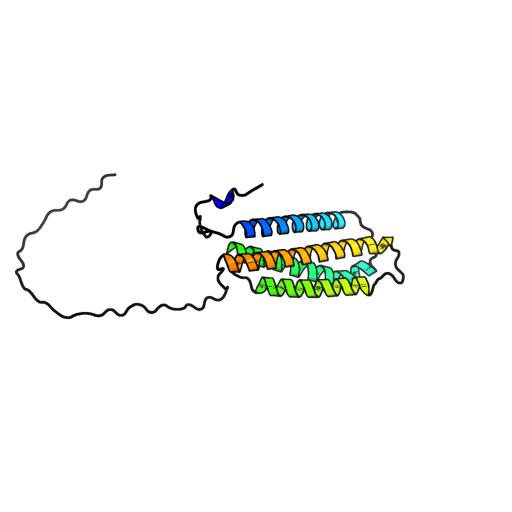10 C C . SER A 1 105 ? -0.068 -3.233 20.913 1.00 91.00 105 SER A C 1
ATOM 812 O O . SER A 1 105 ? -0.489 -3.811 21.899 1.00 91.00 105 SER A O 1
ATOM 814 N N . LEU A 1 106 ? -0.592 -2.084 20.476 1.00 88.62 106 LEU A N 1
ATOM 815 C CA . LEU A 1 106 ? -1.712 -1.407 21.133 1.00 88.62 106 LEU A CA 1
ATOM 816 C C . LEU A 1 106 ? -2.985 -2.259 21.121 1.00 88.62 106 LEU A C 1
ATOM 818 O O . LEU A 1 106 ? -3.662 -2.327 22.136 1.00 88.62 106 LEU A O 1
ATOM 822 N N . LEU A 1 107 ? -3.296 -2.948 20.019 1.00 83.81 107 LEU A N 1
ATOM 823 C CA . LEU A 1 107 ? -4.433 -3.877 19.948 1.00 83.81 107 LEU A CA 1
ATOM 824 C C . LEU A 1 107 ? -4.216 -5.136 20.805 1.00 83.81 107 LEU A C 1
ATOM 826 O O . LEU A 1 107 ? -5.172 -5.666 21.364 1.00 83.81 107 LEU A O 1
ATOM 830 N N . GLY A 1 108 ? -2.975 -5.625 20.899 1.00 79.44 108 GLY A N 1
ATOM 831 C CA . GLY A 1 108 ? -2.611 -6.835 21.641 1.00 79.44 108 GLY A CA 1
ATOM 832 C C . GLY A 1 108 ? -2.434 -6.606 23.144 1.00 79.44 108 GLY A C 1
ATOM 833 O O . GLY A 1 108 ? -2.875 -7.424 23.946 1.00 79.44 108 GLY A O 1
ATOM 834 N N . SER A 1 109 ? -1.847 -5.473 23.539 1.00 71.38 109 SER A N 1
ATOM 835 C CA . SER A 1 109 ? -1.755 -5.011 24.929 1.00 71.38 109 SER A CA 1
ATOM 836 C C . SER A 1 109 ? -3.098 -4.507 25.448 1.00 71.38 109 SER A C 1
ATOM 838 O O . SER A 1 109 ? -3.265 -4.337 26.651 1.00 71.38 109 SER A O 1
ATOM 840 N N . ALA A 1 110 ? -4.046 -4.271 24.538 1.00 51.62 110 ALA A N 1
ATOM 841 C CA . ALA A 1 110 ? -5.422 -3.897 24.813 1.00 51.62 110 ALA A CA 1
ATOM 842 C C . ALA A 1 110 ? -6.409 -4.968 24.338 1.00 51.62 110 ALA A C 1
ATOM 844 O O . ALA A 1 110 ? -7.475 -4.628 23.816 1.00 51.62 110 ALA A O 1
ATOM 845 N N . PHE A 1 111 ? -6.116 -6.258 24.555 1.00 52.44 111 PHE A N 1
ATOM 846 C CA . PHE A 1 111 ? -7.204 -7.229 24.539 1.00 52.44 111 PHE A CA 1
ATOM 847 C C . PHE A 1 111 ? -8.101 -7.000 25.785 1.00 52.44 111 PHE A C 1
ATOM 849 O O . PHE A 1 111 ? -7.977 -7.699 26.777 1.00 52.44 111 PHE A O 1
ATOM 856 N N . TRP A 1 112 ? -8.971 -5.985 25.756 1.00 52.53 112 TRP A N 1
ATOM 857 C CA . TRP A 1 112 ? -10.296 -6.012 26.397 1.00 52.53 112 TRP A CA 1
ATOM 858 C C . TRP A 1 112 ? -10.369 -6.434 27.878 1.00 52.53 112 TRP A C 1
ATOM 860 O O . TRP A 1 112 ? -11.165 -7.301 28.219 1.00 52.53 112 TRP A O 1
ATOM 870 N N . GLY A 1 113 ? -9.585 -5.836 28.780 1.00 50.06 113 GLY A N 1
ATOM 871 C CA . GLY A 1 113 ? -9.741 -6.133 30.215 1.00 50.06 113 GLY A CA 1
ATOM 872 C C . GLY A 1 113 ? -11.138 -5.783 30.756 1.00 50.06 113 GLY A C 1
ATOM 873 O O . GLY A 1 113 ? -11.703 -6.558 31.516 1.00 50.06 113 GLY A O 1
ATOM 874 N N . ASP A 1 114 ? -11.707 -4.663 30.288 1.00 60.25 114 ASP A N 1
ATOM 875 C CA . ASP A 1 114 ? -12.976 -4.106 30.793 1.00 60.25 114 ASP A CA 1
ATOM 876 C C . ASP A 1 114 ? -13.977 -3.673 29.697 1.00 60.25 114 ASP A C 1
ATOM 878 O O . ASP A 1 114 ? -15.093 -3.263 30.007 1.00 60.25 114 ASP A O 1
ATOM 882 N N . LEU A 1 115 ? -13.608 -3.720 28.408 1.00 66.56 115 LEU A N 1
ATOM 883 C CA . LEU A 1 115 ? -14.467 -3.242 27.311 1.00 66.56 115 LEU A CA 1
ATOM 884 C C . LEU A 1 115 ? -15.263 -4.393 26.684 1.00 66.56 115 LEU A C 1
ATOM 886 O O . LEU A 1 115 ? -14.721 -5.466 26.422 1.00 66.56 115 LEU A O 1
ATOM 890 N N . ASN A 1 116 ? -16.543 -4.159 26.387 1.00 72.75 116 ASN A N 1
ATOM 891 C CA . ASN A 1 116 ? -17.410 -5.147 25.742 1.00 72.75 116 ASN A CA 1
ATOM 892 C C . ASN A 1 116 ? -16.925 -5.472 24.330 1.00 72.75 116 ASN A C 1
ATOM 894 O O . ASN A 1 116 ? -16.711 -4.536 23.564 1.00 72.75 116 ASN A O 1
ATOM 898 N N . LEU A 1 117 ? -16.888 -6.765 23.955 1.00 76.44 117 LEU A N 1
ATOM 899 C CA . LEU A 1 117 ? -16.493 -7.270 22.621 1.00 76.44 117 LEU A CA 1
ATOM 900 C C . LEU A 1 117 ? -17.142 -6.493 21.451 1.00 76.44 117 LEU A C 1
ATOM 902 O O . LEU A 1 117 ? -16.556 -6.311 20.391 1.00 76.44 117 LEU A O 1
ATOM 906 N N . LEU A 1 118 ? -18.363 -6.004 21.637 1.00 78.75 118 LEU A N 1
ATOM 907 C CA . LEU A 1 118 ? -19.095 -5.271 20.606 1.00 78.75 118 LEU A CA 1
ATOM 908 C C . LEU A 1 118 ? -18.573 -3.837 20.384 1.00 78.75 118 LEU A C 1
ATOM 910 O O . LEU A 1 118 ? -18.683 -3.312 19.280 1.00 78.75 118 LEU A O 1
ATOM 914 N N . GLU A 1 119 ? -17.964 -3.217 21.397 1.00 77.31 119 GLU A N 1
ATOM 915 C CA . GLU A 1 119 ? -17.557 -1.804 21.384 1.00 77.31 119 GLU A CA 1
ATOM 916 C C . GLU A 1 119 ? -16.154 -1.562 20.805 1.00 77.31 119 GLU A C 1
ATOM 918 O O . GLU A 1 119 ? -15.873 -0.467 20.312 1.00 77.31 119 GLU A O 1
ATOM 923 N N . VAL A 1 120 ? -15.252 -2.551 20.854 1.00 80.94 120 VAL A N 1
ATOM 924 C CA . VAL A 1 120 ? -13.890 -2.433 20.278 1.00 80.94 120 VAL A CA 1
ATOM 925 C C . VAL A 1 120 ? -13.767 -3.166 18.943 1.00 80.94 120 VAL A C 1
ATOM 927 O O . VAL A 1 120 ? -12.842 -2.889 18.183 1.00 80.94 120 VAL A O 1
ATOM 930 N N . LEU A 1 121 ? -14.731 -4.020 18.580 1.00 84.00 121 LEU A N 1
ATOM 931 C CA . LEU A 1 121 ? -14.750 -4.746 17.307 1.00 84.00 121 LEU A CA 1
ATOM 932 C C . LEU A 1 121 ? -14.687 -3.780 16.110 1.00 84.00 121 LEU A C 1
ATOM 934 O O . LEU A 1 121 ? -13.861 -3.990 15.219 1.00 84.00 121 LEU A O 1
ATOM 938 N N . PRO A 1 122 ? -15.455 -2.679 16.112 1.00 86.56 122 PRO A N 1
ATOM 939 C CA . PRO A 1 122 ? -15.260 -1.543 15.216 1.00 86.56 122 PRO A CA 1
ATOM 940 C C . PRO A 1 122 ? -13.812 -1.058 15.043 1.00 86.56 122 PRO A C 1
ATOM 942 O O . PRO A 1 122 ? -13.287 -1.026 13.929 1.00 86.56 122 PRO A O 1
ATOM 945 N N . CYS A 1 123 ? -13.148 -0.699 16.148 1.00 85.88 123 CYS A N 1
ATOM 946 C CA . CYS A 1 123 ? -11.780 -0.183 16.142 1.00 85.88 123 CYS A CA 1
ATOM 947 C C . CYS A 1 123 ? -10.791 -1.242 15.657 1.00 85.88 123 CYS A C 1
ATOM 949 O O . CYS A 1 123 ? -9.910 -0.938 14.857 1.00 85.88 123 CYS A O 1
ATOM 951 N N . ALA A 1 124 ? -10.962 -2.489 16.099 1.00 87.19 124 ALA A N 1
ATOM 952 C CA . ALA A 1 124 ? -10.144 -3.615 15.674 1.00 87.19 124 ALA A CA 1
ATOM 953 C C . ALA A 1 124 ? -10.287 -3.878 14.168 1.00 87.19 124 ALA A C 1
ATOM 955 O O . ALA A 1 124 ? -9.289 -4.130 13.496 1.00 87.19 124 ALA A O 1
ATOM 956 N N . THR A 1 125 ? -11.500 -3.759 13.622 1.00 91.56 125 THR A N 1
ATOM 957 C CA . THR A 1 125 ? -11.769 -3.922 12.184 1.00 91.56 125 THR A CA 1
ATOM 958 C C . THR A 1 125 ? -11.076 -2.830 11.374 1.00 91.56 125 THR A C 1
ATOM 960 O O . THR A 1 125 ? -10.338 -3.134 10.438 1.00 91.56 125 THR A O 1
ATOM 963 N N . VAL A 1 126 ? -11.239 -1.562 11.770 1.00 92.12 126 VAL A N 1
ATOM 964 C CA . VAL A 1 126 ? -10.566 -0.416 11.131 1.00 92.12 126 VAL A CA 1
ATOM 965 C C . VAL A 1 126 ? -9.046 -0.570 11.184 1.00 92.12 126 VAL A C 1
ATOM 967 O O . VAL A 1 126 ? -8.370 -0.412 10.168 1.00 92.12 126 VAL A O 1
ATOM 970 N N . ALA A 1 127 ? -8.501 -0.922 12.348 1.00 92.81 127 ALA A N 1
ATOM 971 C CA . ALA A 1 127 ? -7.069 -1.105 12.525 1.00 92.81 127 ALA A CA 1
ATOM 972 C C . ALA A 1 127 ? -6.522 -2.277 11.693 1.00 92.81 127 ALA A C 1
ATOM 974 O O . ALA A 1 127 ? -5.466 -2.149 11.075 1.00 92.81 127 ALA A O 1
ATOM 975 N N . SER A 1 128 ? -7.259 -3.389 11.616 1.00 94.38 128 SER A N 1
ATOM 976 C CA . SER A 1 128 ? -6.890 -4.550 10.795 1.00 94.38 128 SER A CA 1
ATOM 977 C C . SER A 1 128 ? -6.869 -4.200 9.307 1.00 94.38 128 SER A C 1
ATOM 979 O O . SER A 1 128 ? -5.897 -4.504 8.622 1.00 94.38 128 SER A O 1
ATOM 981 N N . LEU A 1 129 ? -7.881 -3.475 8.817 1.00 96.31 129 LEU A N 1
ATOM 982 C CA . LEU A 1 129 ? -7.915 -3.000 7.432 1.00 96.31 129 LEU A CA 1
ATOM 983 C C . LEU A 1 129 ? -6.751 -2.051 7.119 1.00 96.31 129 LEU A C 1
ATOM 985 O O . LEU A 1 129 ? -6.144 -2.158 6.056 1.00 96.31 129 LEU A O 1
ATOM 989 N N . LEU A 1 130 ? -6.398 -1.150 8.041 1.00 96.75 130 LEU A N 1
ATOM 990 C CA . LEU A 1 130 ? -5.237 -0.269 7.880 1.00 96.75 130 LEU A CA 1
ATOM 991 C C . LEU A 1 130 ? -3.915 -1.042 7.819 1.00 96.75 130 LEU A C 1
ATOM 993 O O . LEU A 1 130 ? -3.064 -0.729 6.985 1.00 96.75 130 LEU A O 1
ATOM 997 N N . ILE A 1 131 ? -3.750 -2.063 8.663 1.00 97.50 131 ILE A N 1
ATOM 998 C CA . ILE A 1 131 ? -2.587 -2.958 8.626 1.00 97.50 131 ILE A CA 1
ATOM 999 C C . ILE A 1 131 ? -2.527 -3.690 7.281 1.00 97.50 131 ILE A C 1
ATOM 1001 O O . ILE A 1 131 ? -1.467 -3.723 6.658 1.00 97.50 131 ILE A O 1
ATOM 1005 N N . ASP A 1 132 ? -3.652 -4.211 6.791 1.00 97.75 132 ASP A N 1
ATOM 1006 C CA . ASP A 1 132 ? -3.711 -4.900 5.501 1.00 97.75 132 ASP A CA 1
ATOM 1007 C C . ASP A 1 132 ? -3.380 -3.969 4.322 1.00 97.75 132 ASP A C 1
ATOM 1009 O O . ASP A 1 132 ? -2.732 -4.386 3.358 1.00 97.75 132 ASP A O 1
ATOM 1013 N N . ILE A 1 133 ? -3.800 -2.700 4.381 1.00 98.38 133 ILE A N 1
ATOM 1014 C CA . ILE A 1 133 ? -3.440 -1.677 3.386 1.00 98.38 133 ILE A CA 1
ATOM 1015 C C . ILE A 1 133 ? -1.931 -1.400 3.428 1.00 98.38 133 ILE A C 1
ATOM 1017 O O . ILE A 1 133 ? -1.301 -1.320 2.371 1.00 98.38 133 ILE A O 1
ATOM 1021 N N . ALA A 1 134 ? -1.333 -1.305 4.618 1.00 98.31 134 ALA A N 1
ATOM 1022 C CA . ALA A 1 134 ? 0.109 -1.123 4.779 1.00 98.31 134 ALA A CA 1
ATOM 1023 C C . ALA A 1 134 ? 0.911 -2.316 4.234 1.00 98.31 134 ALA A C 1
ATOM 1025 O O . ALA A 1 134 ? 1.848 -2.124 3.459 1.00 98.31 134 ALA A O 1
ATOM 1026 N N . THR A 1 135 ? 0.493 -3.548 4.538 1.00 98.31 135 THR A N 1
ATOM 1027 C CA . THR A 1 135 ? 1.075 -4.765 3.947 1.00 98.31 135 THR A CA 1
ATOM 1028 C C . THR A 1 135 ? 0.908 -4.783 2.429 1.00 98.31 135 THR A C 1
ATOM 1030 O O . THR A 1 135 ? 1.813 -5.179 1.697 1.00 98.31 135 THR A O 1
ATOM 1033 N N . CYS A 1 136 ? -0.222 -4.304 1.910 1.00 97.62 136 CYS A N 1
ATOM 1034 C CA . CYS A 1 136 ? -0.386 -4.185 0.470 1.00 97.62 136 CYS A CA 1
ATOM 1035 C C . CYS A 1 136 ? 0.580 -3.161 -0.149 1.00 97.62 136 CYS A C 1
ATOM 1037 O O . CYS A 1 136 ? 1.092 -3.402 -1.242 1.00 97.62 136 CYS A O 1
ATOM 1039 N N . ALA A 1 137 ? 0.845 -2.037 0.523 1.00 98.12 137 ALA A N 1
ATOM 1040 C CA . ALA A 1 137 ? 1.819 -1.049 0.066 1.00 98.12 137 ALA A CA 1
ATOM 1041 C C . ALA A 1 137 ? 3.252 -1.602 0.063 1.00 98.12 137 ALA A C 1
ATOM 1043 O O . ALA A 1 137 ? 3.992 -1.335 -0.881 1.00 98.12 137 ALA A O 1
ATOM 1044 N N . GLU A 1 138 ? 3.617 -2.416 1.056 1.00 98.25 138 GLU A N 1
ATOM 1045 C CA . GLU A 1 138 ? 4.884 -3.157 1.089 1.00 98.25 138 GLU A CA 1
ATOM 1046 C C . GLU A 1 138 ? 5.022 -4.091 -0.120 1.00 98.25 138 GLU A C 1
ATOM 1048 O O . GLU A 1 138 ? 5.986 -3.975 -0.874 1.00 98.25 138 GLU A O 1
ATOM 1053 N N . ASN A 1 139 ? 4.017 -4.930 -0.384 1.00 98.25 139 ASN A N 1
ATOM 1054 C CA . ASN A 1 139 ? 4.028 -5.838 -1.537 1.00 98.25 139 ASN A CA 1
ATOM 1055 C C . ASN A 1 139 ? 4.133 -5.077 -2.873 1.00 98.25 139 ASN A C 1
ATOM 1057 O O . ASN A 1 139 ? 4.790 -5.526 -3.816 1.00 98.25 139 ASN A O 1
ATOM 1061 N N . ILE A 1 140 ? 3.479 -3.912 -2.975 1.00 98.38 140 ILE A N 1
ATOM 1062 C CA . ILE A 1 140 ?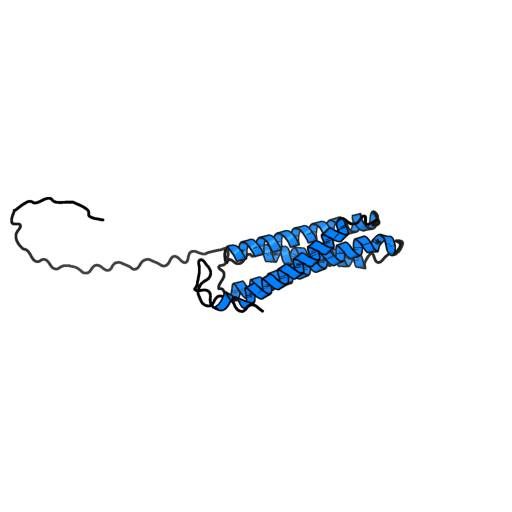 3.608 -3.028 -4.139 1.00 98.38 140 ILE A CA 1
ATOM 1063 C C . ILE A 1 140 ? 5.040 -2.489 -4.232 1.00 98.38 140 ILE A C 1
ATOM 1065 O O . ILE A 1 140 ? 5.603 -2.501 -5.323 1.00 98.38 140 ILE A O 1
ATOM 1069 N N . ALA A 1 141 ? 5.644 -2.049 -3.125 1.00 97.94 141 ALA A N 1
ATOM 1070 C CA . ALA A 1 141 ? 7.019 -1.553 -3.100 1.00 97.94 141 ALA A CA 1
ATOM 1071 C C . ALA A 1 141 ? 8.017 -2.618 -3.578 1.00 97.94 141 ALA A C 1
ATOM 1073 O O . ALA A 1 141 ? 8.846 -2.334 -4.441 1.00 97.94 141 ALA A O 1
ATOM 1074 N N . GLU A 1 142 ? 7.889 -3.856 -3.100 1.00 97.94 142 GLU A N 1
ATOM 1075 C CA . GLU A 1 142 ? 8.703 -4.993 -3.544 1.00 97.94 142 GLU A CA 1
ATOM 1076 C C . GLU A 1 142 ? 8.546 -5.253 -5.045 1.00 97.94 142 GLU A C 1
ATOM 1078 O O . GLU A 1 142 ? 9.533 -5.330 -5.781 1.00 97.94 142 GLU A O 1
ATOM 1083 N N . ALA A 1 143 ? 7.306 -5.292 -5.540 1.00 97.69 143 ALA A N 1
ATOM 1084 C CA . ALA A 1 143 ? 7.047 -5.475 -6.962 1.00 97.69 143 ALA A CA 1
ATOM 1085 C C . ALA A 1 143 ? 7.604 -4.313 -7.812 1.00 97.69 143 ALA A C 1
ATOM 1087 O O . ALA A 1 143 ? 8.080 -4.533 -8.930 1.00 97.69 143 ALA A O 1
ATOM 1088 N N . VAL A 1 144 ? 7.587 -3.082 -7.294 1.00 96.69 144 VAL A N 1
ATOM 1089 C CA . VAL A 1 144 ? 8.200 -1.911 -7.937 1.00 96.69 144 VAL A CA 1
ATOM 1090 C C . VAL A 1 144 ? 9.727 -1.982 -7.902 1.00 96.69 144 VAL A C 1
ATOM 1092 O O . VAL A 1 144 ? 10.364 -1.570 -8.869 1.00 96.69 144 VAL A O 1
ATOM 1095 N N . HIS A 1 145 ? 10.339 -2.529 -6.852 1.00 96.06 145 HIS A N 1
ATOM 1096 C CA . HIS A 1 145 ? 11.785 -2.755 -6.800 1.00 96.06 145 HIS A CA 1
ATOM 1097 C C . HIS A 1 145 ? 12.249 -3.797 -7.813 1.00 96.06 145 HIS A C 1
ATOM 1099 O O . HIS A 1 145 ? 13.225 -3.557 -8.528 1.00 96.06 145 HIS A O 1
ATOM 1105 N N . GLU A 1 146 ? 11.526 -4.911 -7.921 1.00 96.12 146 GLU A N 1
ATOM 1106 C CA . GLU A 1 146 ? 11.747 -5.917 -8.962 1.00 96.12 146 GLU A CA 1
ATOM 1107 C C . GLU A 1 146 ? 11.645 -5.274 -10.355 1.00 96.12 146 GLU A C 1
ATOM 1109 O O . GLU A 1 146 ? 12.545 -5.431 -11.181 1.00 96.12 146 GLU A O 1
ATOM 1114 N N . LEU A 1 147 ? 10.604 -4.464 -10.593 1.00 94.38 147 LEU A N 1
ATOM 1115 C CA . LEU A 1 147 ? 10.438 -3.718 -11.843 1.00 94.38 147 LEU A CA 1
ATOM 1116 C C . LEU A 1 147 ? 11.620 -2.784 -12.113 1.00 94.38 147 LEU A C 1
ATOM 1118 O O . LEU A 1 147 ? 12.164 -2.775 -13.213 1.00 94.38 147 LEU A O 1
ATOM 1122 N N . ALA A 1 148 ? 12.008 -1.995 -11.115 1.00 93.75 148 ALA A N 1
ATOM 1123 C CA . ALA A 1 148 ? 13.091 -1.029 -11.217 1.00 93.75 148 ALA A CA 1
ATOM 1124 C C . ALA A 1 148 ? 14.436 -1.699 -11.535 1.00 93.75 148 ALA A C 1
ATOM 1126 O O . ALA A 1 148 ? 15.276 -1.089 -12.194 1.00 93.75 148 ALA A O 1
ATOM 1127 N N . SER A 1 149 ? 14.632 -2.933 -11.064 1.00 93.19 149 SER A N 1
ATOM 1128 C CA . SER A 1 149 ? 15.791 -3.766 -11.384 1.00 93.19 149 SER A CA 1
ATOM 1129 C C . SER A 1 149 ? 15.758 -4.262 -12.828 1.00 93.19 149 SER A C 1
ATOM 1131 O O . SER A 1 149 ? 16.727 -4.091 -13.553 1.00 93.19 149 SER A O 1
ATOM 1133 N N . LEU A 1 150 ? 14.621 -4.802 -13.274 1.00 91.94 150 LEU A N 1
ATOM 1134 C CA . LEU A 1 150 ? 14.462 -5.338 -14.631 1.00 91.94 150 LEU A CA 1
ATOM 1135 C C . LEU A 1 150 ? 14.444 -4.259 -15.724 1.00 91.94 150 LEU A C 1
ATOM 1137 O O . LEU A 1 150 ? 14.750 -4.551 -16.875 1.00 91.94 150 LEU A O 1
ATOM 1141 N N . ALA A 1 151 ? 14.031 -3.038 -15.383 1.00 89.06 151 ALA A N 1
ATOM 1142 C CA . ALA A 1 151 ? 13.902 -1.914 -16.310 1.00 89.06 151 ALA A CA 1
ATOM 1143 C C . ALA A 1 151 ? 14.989 -0.837 -16.125 1.00 89.06 151 ALA A C 1
ATOM 1145 O O . ALA A 1 151 ? 14.818 0.279 -16.616 1.00 89.06 151 ALA A O 1
ATOM 1146 N N . ASP A 1 152 ? 16.067 -1.136 -15.388 1.00 88.69 152 ASP A N 1
ATOM 1147 C CA . ASP A 1 152 ? 17.218 -0.245 -15.172 1.00 88.69 152 ASP A CA 1
ATOM 1148 C C . ASP A 1 152 ? 16.844 1.186 -14.731 1.00 88.69 152 ASP A C 1
ATOM 1150 O O . ASP A 1 152 ? 17.343 2.191 -15.250 1.00 88.69 152 ASP A O 1
ATOM 1154 N N . PHE A 1 153 ? 15.948 1.311 -13.745 1.00 91.50 153 PHE A N 1
ATOM 1155 C CA . PHE A 1 153 ? 15.522 2.622 -13.242 1.00 91.50 153 PHE A CA 1
ATOM 1156 C C . PHE A 1 153 ? 16.709 3.405 -12.676 1.00 91.50 153 PHE A C 1
ATOM 1158 O O . PHE A 1 153 ? 17.428 2.930 -11.796 1.00 91.50 153 PHE A O 1
ATOM 1165 N N . LYS A 1 154 ? 16.87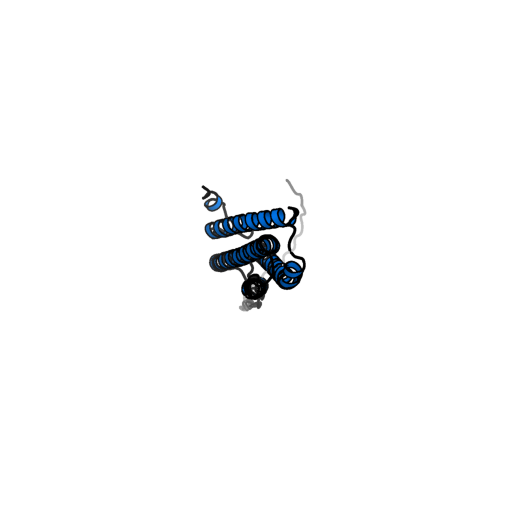8 4.661 -13.086 1.00 88.81 154 LYS A N 1
ATOM 1166 C CA . LYS A 1 154 ? 17.983 5.489 -12.577 1.00 88.81 154 LYS A CA 1
ATOM 1167 C C . LYS A 1 154 ? 17.784 5.825 -11.093 1.00 88.81 154 LYS A C 1
ATOM 1169 O O . LYS A 1 154 ? 16.652 6.034 -10.643 1.00 88.81 154 LYS A O 1
ATOM 1174 N N . SER A 1 155 ? 18.870 5.896 -10.327 1.00 83.12 155 SER A N 1
ATOM 1175 C CA . SER A 1 155 ? 18.863 6.512 -8.995 1.00 83.12 155 SER A CA 1
ATOM 1176 C C . SER A 1 155 ? 18.536 8.005 -9.113 1.00 83.12 155 SER A C 1
ATOM 1178 O O . SER A 1 155 ? 18.793 8.632 -10.143 1.00 83.12 155 SER A O 1
ATOM 1180 N N . ALA A 1 156 ? 17.917 8.580 -8.080 1.00 67.94 156 ALA A N 1
ATOM 1181 C CA . ALA A 1 156 ? 17.601 10.008 -8.060 1.00 67.94 156 ALA A CA 1
ATOM 1182 C C . ALA A 1 156 ? 18.865 10.894 -8.038 1.00 67.94 156 ALA A C 1
ATOM 1184 O O . ALA A 1 156 ? 18.808 12.007 -8.558 1.00 67.94 156 ALA A O 1
ATOM 1185 N N . ASP A 1 157 ? 19.992 10.359 -7.557 1.00 56.19 157 ASP A N 1
ATOM 1186 C CA . ASP A 1 157 ? 21.315 10.973 -7.658 1.00 56.19 157 ASP A CA 1
ATOM 1187 C C . ASP A 1 157 ? 22.020 10.500 -8.927 1.00 56.19 157 ASP A C 1
ATOM 1189 O O . ASP A 1 157 ? 22.536 9.383 -9.012 1.00 56.19 157 ASP A O 1
ATOM 1193 N N . GLY A 1 158 ? 22.014 11.356 -9.944 1.00 48.53 158 GLY A N 1
ATOM 1194 C CA . GLY A 1 158 ? 22.959 11.254 -11.042 1.00 48.53 158 GLY A CA 1
ATOM 1195 C C . GLY A 1 158 ? 24.226 12.009 -10.667 1.00 48.53 158 GLY A C 1
ATOM 1196 O O . GLY A 1 158 ? 24.259 13.229 -10.797 1.00 48.53 158 GLY A O 1
ATOM 1197 N N . VAL A 1 159 ? 25.281 11.294 -10.270 1.00 43.41 159 VAL A N 1
ATOM 1198 C CA . VAL A 1 159 ? 26.636 11.761 -10.581 1.00 43.41 159 VAL A CA 1
ATOM 1199 C C . VAL A 1 159 ? 26.708 11.832 -12.102 1.00 43.41 159 VAL A C 1
ATOM 1201 O O . VAL A 1 159 ? 26.528 10.830 -12.793 1.00 43.41 159 VAL A O 1
ATOM 1204 N N . VAL A 1 160 ? 26.917 13.038 -12.622 1.00 47.66 160 VAL A N 1
ATOM 1205 C CA . VAL A 1 160 ? 27.334 13.252 -14.004 1.00 47.66 160 VAL A CA 1
ATOM 1206 C C . VAL A 1 160 ? 28.708 12.599 -14.137 1.00 47.66 160 VAL A C 1
ATOM 1208 O O . VAL A 1 160 ? 29.721 13.193 -13.777 1.00 47.66 160 VAL A O 1
ATOM 1211 N N . THR A 1 161 ? 28.769 11.366 -14.635 1.00 38.56 161 THR A N 1
ATOM 1212 C CA . THR A 1 161 ? 29.979 10.908 -15.317 1.00 38.56 161 THR A CA 1
ATOM 1213 C C . THR A 1 161 ? 30.067 11.729 -16.591 1.00 38.56 161 THR A C 1
ATOM 1215 O O . THR A 1 161 ? 29.419 11.431 -17.592 1.00 38.56 161 THR A O 1
ATOM 1218 N N . SER A 1 162 ? 30.790 12.840 -16.486 1.00 41.47 162 SER A N 1
ATOM 1219 C CA . SER A 1 162 ? 31.211 13.654 -17.612 1.00 41.47 162 SER A CA 1
ATOM 1220 C C . SER A 1 162 ? 32.114 12.770 -18.470 1.00 41.47 162 SER A C 1
ATOM 1222 O O . SER A 1 162 ? 33.267 12.525 -18.113 1.00 41.47 162 SER A O 1
ATOM 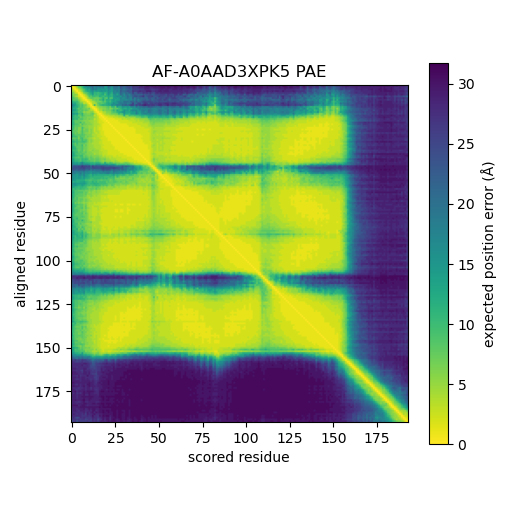1224 N N . GLU A 1 163 ? 31.576 12.212 -19.553 1.00 37.91 163 GLU A N 1
ATOM 1225 C CA . GLU A 1 163 ? 32.419 11.671 -20.609 1.00 37.91 163 GLU A CA 1
ATOM 1226 C C . GLU A 1 163 ? 33.200 12.841 -21.214 1.00 37.91 163 GLU A C 1
ATOM 1228 O O . GLU A 1 163 ? 32.643 13.816 -21.721 1.00 37.91 163 GLU A O 1
ATOM 1233 N N . LYS A 1 164 ? 34.520 12.757 -21.061 1.00 37.50 164 LYS A N 1
ATOM 1234 C CA . LYS A 1 164 ? 35.523 13.667 -21.609 1.00 37.50 164 LYS A CA 1
ATOM 1235 C C . LYS A 1 164 ? 35.336 13.781 -23.136 1.00 37.50 164 LYS A C 1
ATOM 1237 O O . LYS A 1 164 ? 35.249 12.737 -23.783 1.00 37.50 164 LYS A O 1
ATOM 1242 N N . PRO A 1 165 ? 35.322 14.988 -23.738 1.00 34.53 165 PRO A N 1
ATOM 1243 C CA . PRO A 1 165 ? 35.296 15.106 -25.193 1.00 34.53 165 PRO A CA 1
ATOM 1244 C C . PRO A 1 165 ? 36.593 14.530 -25.789 1.00 34.53 165 PRO A C 1
ATOM 1246 O O . PRO A 1 165 ? 37.654 14.682 -25.167 1.00 34.53 165 PRO A O 1
ATOM 1249 N N . PRO A 1 166 ? 36.554 13.886 -26.970 1.00 34.72 166 PRO A N 1
ATOM 1250 C CA . PRO A 1 166 ? 37.762 13.429 -27.643 1.00 34.72 166 PRO A CA 1
ATOM 1251 C C . PRO A 1 166 ? 38.654 14.620 -27.993 1.00 34.72 166 PRO A C 1
ATOM 1253 O O . PRO A 1 166 ? 38.175 15.643 -28.480 1.00 34.72 166 PRO A O 1
ATOM 1256 N N . ALA A 1 167 ? 39.948 14.472 -27.719 1.00 35.50 167 ALA A N 1
ATOM 1257 C CA . ALA A 1 167 ? 40.971 15.419 -28.123 1.00 35.50 167 ALA A CA 1
ATOM 1258 C C . ALA A 1 167 ? 41.021 15.510 -29.655 1.00 35.50 167 ALA A C 1
ATOM 1260 O O . ALA A 1 167 ? 41.118 14.498 -30.345 1.00 35.50 167 ALA A O 1
ATOM 1261 N N . GLU A 1 168 ? 40.949 16.734 -30.159 1.00 34.56 168 GLU A N 1
ATOM 1262 C CA . GLU A 1 168 ? 41.161 17.081 -31.557 1.00 34.56 168 GLU A CA 1
ATOM 1263 C C . GLU A 1 168 ? 42.675 17.035 -31.833 1.00 34.56 168 GLU A C 1
ATOM 1265 O O . GLU A 1 168 ? 43.422 17.941 -31.463 1.00 34.56 168 GLU A O 1
ATOM 1270 N N . GLU A 1 169 ? 43.153 15.937 -32.422 1.00 35.44 169 GLU A N 1
ATOM 1271 C CA . GLU A 1 169 ? 44.481 15.885 -33.037 1.00 35.44 169 GLU A CA 1
ATOM 1272 C C . GLU A 1 169 ? 44.421 16.587 -34.400 1.00 35.44 169 GLU A C 1
ATOM 1274 O O . GLU A 1 169 ? 43.828 16.086 -35.355 1.00 35.44 169 GLU A O 1
ATOM 1279 N N . LEU A 1 170 ? 45.060 17.755 -34.498 1.00 38.78 170 LEU A N 1
ATOM 1280 C CA . LEU A 1 170 ? 45.465 18.339 -35.775 1.00 38.78 170 LEU A CA 1
ATOM 1281 C C . LEU A 1 170 ? 46.610 17.519 -36.390 1.00 38.78 170 LEU A C 1
ATOM 1283 O O . LEU A 1 170 ? 47.639 17.351 -35.730 1.00 38.78 170 LEU A O 1
ATOM 1287 N N . PRO A 1 171 ? 46.555 17.182 -37.689 1.00 35.66 171 PRO A N 1
ATOM 1288 C CA . PRO A 1 171 ? 47.752 16.989 -38.484 1.00 35.66 171 PRO A CA 1
ATOM 1289 C C . PRO A 1 171 ? 48.034 18.215 -39.360 1.00 35.66 171 PRO A C 1
ATOM 1291 O O . PRO A 1 171 ? 47.153 18.850 -39.941 1.00 35.66 171 PRO A O 1
ATOM 1294 N N . ALA A 1 172 ? 49.319 18.546 -39.437 1.00 32.34 172 ALA A N 1
ATOM 1295 C CA . ALA A 1 172 ? 49.861 19.666 -40.181 1.00 32.34 172 ALA A CA 1
ATOM 1296 C C . ALA A 1 172 ? 49.886 19.438 -41.708 1.00 32.34 172 ALA A C 1
ATOM 1298 O O . ALA A 1 172 ? 50.255 18.370 -42.180 1.00 32.34 172 ALA A O 1
ATOM 1299 N N . LYS A 1 173 ? 49.614 20.540 -42.424 1.00 34.28 173 LYS A N 1
ATOM 1300 C CA . LYS A 1 173 ? 50.125 20.983 -43.741 1.00 34.28 173 LYS A CA 1
ATOM 1301 C C . LYS A 1 173 ? 50.063 20.030 -44.948 1.00 34.28 173 LYS A C 1
ATOM 1303 O O . LYS A 1 173 ? 50.916 19.168 -45.114 1.00 34.28 173 LYS A O 1
ATOM 1308 N N . LEU A 1 174 ? 49.283 20.453 -45.948 1.00 31.08 174 LEU A N 1
ATOM 1309 C CA . LEU A 1 174 ? 49.775 20.587 -47.324 1.00 31.08 174 LEU A CA 1
ATOM 1310 C C . LEU A 1 174 ? 49.309 21.927 -47.914 1.00 31.08 174 LEU A C 1
ATOM 1312 O O . LEU A 1 174 ? 48.118 22.215 -47.970 1.00 31.08 174 LEU A O 1
ATOM 1316 N N . GLN A 1 175 ? 50.274 22.751 -48.324 1.00 35.25 175 GLN A N 1
ATOM 1317 C CA . GLN A 1 175 ? 50.059 23.877 -49.229 1.00 35.25 175 GLN A CA 1
ATOM 1318 C C . GLN A 1 175 ? 50.084 23.340 -50.659 1.00 35.25 175 GLN A C 1
ATOM 1320 O O . GLN A 1 175 ? 51.058 22.691 -51.032 1.00 35.25 175 GLN A O 1
ATOM 1325 N N . VAL A 1 176 ? 49.070 23.674 -51.454 1.00 34.69 176 VAL A N 1
ATOM 1326 C CA . VAL A 1 176 ? 49.189 23.780 -52.911 1.00 34.69 176 VAL A CA 1
ATOM 1327 C C . VAL A 1 176 ? 48.420 25.028 -53.336 1.00 34.69 176 VAL A C 1
ATOM 1329 O O . VAL A 1 176 ? 47.259 25.220 -52.984 1.00 34.69 176 VAL A O 1
ATOM 1332 N N . THR A 1 177 ? 49.144 25.908 -54.012 1.00 32.62 177 THR A N 1
ATOM 1333 C CA . THR A 1 177 ? 48.706 27.127 -54.691 1.00 32.62 177 THR A CA 1
ATOM 1334 C C . THR A 1 177 ? 47.842 26.797 -55.906 1.00 32.62 177 THR A C 1
ATOM 1336 O O . THR A 1 177 ? 48.215 25.887 -56.634 1.00 32.62 177 THR A O 1
ATOM 1339 N N . ASP A 1 178 ? 46.789 27.571 -56.188 1.00 32.16 178 ASP A N 1
ATOM 1340 C CA . ASP A 1 178 ? 46.685 28.269 -57.480 1.00 32.16 178 ASP A CA 1
ATOM 1341 C C . ASP A 1 178 ? 45.544 29.306 -57.543 1.00 32.16 178 ASP A C 1
ATOM 1343 O O . ASP A 1 178 ? 44.443 29.102 -57.040 1.00 32.16 178 ASP A O 1
ATOM 1347 N N . VAL A 1 179 ? 45.919 30.436 -58.146 1.00 34.56 179 VAL A N 1
ATOM 1348 C CA . VAL A 1 179 ? 45.193 31.483 -58.888 1.00 34.56 179 VAL A CA 1
ATOM 1349 C C . VAL A 1 179 ? 43.714 31.774 -58.566 1.00 34.56 179 VAL A C 1
ATOM 1351 O O . VAL A 1 179 ? 42.786 31.064 -58.940 1.00 34.56 179 VAL A O 1
ATOM 1354 N N . ASN A 1 180 ? 43.524 32.964 -57.989 1.00 30.89 180 ASN A N 1
ATOM 1355 C CA . ASN A 1 180 ? 42.304 33.764 -58.019 1.00 30.89 180 ASN A CA 1
ATOM 1356 C C . ASN A 1 180 ? 42.076 34.302 -59.443 1.00 30.89 180 ASN A C 1
ATOM 1358 O O . ASN A 1 180 ? 42.824 35.181 -59.873 1.00 30.89 180 ASN A O 1
ATOM 1362 N N . ASP A 1 181 ? 41.046 33.813 -60.138 1.00 37.31 181 ASP A N 1
ATOM 1363 C CA . ASP A 1 181 ? 40.471 34.497 -61.298 1.00 37.31 181 ASP A CA 1
ATOM 1364 C C . ASP A 1 181 ? 39.018 34.901 -61.017 1.00 37.31 181 ASP A C 1
ATOM 1366 O O . ASP A 1 181 ? 38.232 34.212 -60.365 1.00 37.31 181 ASP A O 1
ATOM 1370 N N . GLN A 1 182 ? 38.723 36.103 -61.475 1.00 36.34 182 GLN A N 1
ATOM 1371 C CA . GLN A 1 182 ? 37.607 36.958 -61.153 1.00 36.34 182 GLN A CA 1
ATOM 1372 C C . GLN A 1 182 ? 36.471 36.715 -62.153 1.00 36.34 182 GLN A C 1
ATOM 1374 O O . GLN A 1 182 ? 36.581 37.109 -63.308 1.00 36.34 182 GLN A O 1
ATOM 1379 N N . SER A 1 183 ? 35.323 36.188 -61.722 1.00 35.56 183 SER A N 1
ATOM 1380 C CA . SER A 1 183 ? 34.035 36.534 -62.352 1.00 35.56 183 SER A CA 1
ATOM 1381 C C . SER A 1 183 ? 32.831 36.192 -61.463 1.00 35.56 183 SER A C 1
ATOM 1383 O O . SER A 1 183 ? 32.646 35.082 -60.980 1.00 35.56 183 SER A O 1
ATOM 1385 N N . ARG A 1 184 ? 32.011 37.216 -61.229 1.00 33.75 184 ARG A N 1
ATOM 1386 C CA . ARG A 1 184 ? 30.662 37.218 -60.627 1.00 33.75 184 ARG A CA 1
ATOM 1387 C C . ARG A 1 184 ? 29.644 37.326 -61.792 1.00 33.75 184 ARG A C 1
ATOM 1389 O O . ARG A 1 184 ? 30.098 37.714 -62.870 1.00 33.75 184 ARG A O 1
ATOM 1396 N N . PRO A 1 185 ? 28.305 37.290 -61.602 1.00 49.12 185 PRO A N 1
ATOM 1397 C CA . PRO A 1 185 ? 27.411 36.643 -60.615 1.00 49.12 185 PRO A CA 1
ATOM 1398 C C . PRO A 1 185 ? 26.400 35.687 -61.308 1.00 49.12 185 PRO A C 1
ATOM 1400 O O . PRO A 1 185 ? 26.358 35.636 -62.525 1.00 49.12 185 PRO A O 1
ATOM 1403 N N . GLU A 1 186 ? 25.498 35.035 -60.559 1.00 35.91 186 GLU A N 1
ATOM 1404 C CA . GLU A 1 186 ? 24.046 35.167 -60.812 1.00 35.91 186 GLU A CA 1
ATOM 1405 C C . GLU A 1 186 ? 23.192 34.644 -59.641 1.00 35.91 186 GLU A C 1
ATOM 1407 O O . GLU A 1 186 ? 23.491 33.637 -59.003 1.00 35.91 186 GLU A O 1
ATOM 1412 N N . HIS A 1 187 ? 22.151 35.414 -59.321 1.00 39.53 187 HIS A N 1
ATOM 1413 C CA . HIS A 1 187 ? 21.137 35.148 -58.305 1.00 39.53 187 HIS A CA 1
ATOM 1414 C C . HIS A 1 187 ? 19.999 34.314 -58.904 1.00 39.53 187 HIS A C 1
ATOM 1416 O O . HIS A 1 187 ? 19.461 34.717 -59.928 1.00 39.53 187 HIS A O 1
ATOM 1422 N N . ALA A 1 188 ? 19.518 33.291 -58.192 1.00 42.97 188 ALA A N 1
ATOM 1423 C CA . ALA A 1 188 ? 18.086 32.979 -58.125 1.00 42.97 188 ALA A CA 1
ATOM 1424 C C . ALA A 1 188 ? 17.788 32.031 -56.953 1.00 42.97 188 ALA A C 1
ATOM 1426 O O . ALA A 1 188 ? 18.044 30.832 -56.994 1.00 42.97 188 ALA A O 1
ATOM 1427 N N . VAL A 1 189 ? 17.214 32.603 -55.899 1.00 39.91 189 VAL A N 1
ATOM 1428 C CA . VAL A 1 189 ? 16.312 31.906 -54.976 1.00 39.91 189 VAL A CA 1
ATOM 1429 C C . VAL A 1 189 ? 14.983 31.732 -55.716 1.00 39.91 189 VAL A C 1
ATOM 1431 O O . VAL A 1 189 ? 14.571 32.697 -56.347 1.00 39.91 189 VAL A O 1
ATOM 1434 N N . VAL A 1 190 ? 14.311 30.577 -55.617 1.00 38.91 190 VAL A N 1
ATOM 1435 C CA . VAL A 1 190 ? 12.866 30.457 -55.305 1.00 38.91 190 VAL A CA 1
ATOM 1436 C C . VAL A 1 190 ? 12.478 28.984 -55.084 1.00 38.91 190 VAL A C 1
ATOM 1438 O O . VAL A 1 190 ? 12.761 28.093 -55.877 1.00 38.91 190 VAL A O 1
ATOM 1441 N N . VAL A 1 191 ? 11.819 28.811 -53.942 1.00 37.28 191 VAL A N 1
ATOM 1442 C CA . VAL A 1 191 ? 11.095 27.679 -53.348 1.00 37.28 191 VAL A CA 1
ATOM 1443 C C . VAL A 1 191 ? 10.051 27.057 -54.278 1.00 37.28 191 VAL A C 1
ATOM 1445 O O . VAL A 1 191 ? 9.301 27.811 -54.891 1.00 37.28 191 VAL A O 1
ATOM 1448 N N . ILE A 1 192 ? 9.880 25.725 -54.251 1.00 43.34 192 ILE A N 1
ATOM 1449 C CA . ILE A 1 192 ? 8.597 25.075 -54.584 1.00 43.34 192 ILE A CA 1
ATOM 1450 C C . ILE A 1 192 ? 8.336 23.870 -53.652 1.00 43.34 192 ILE A C 1
ATOM 1452 O O . ILE A 1 192 ? 9.105 22.914 -53.661 1.00 43.34 192 ILE A O 1
ATOM 1456 N N . SER A 1 193 ? 7.231 24.010 -52.904 1.00 48.00 193 SER A N 1
ATOM 1457 C CA . SER A 1 193 ? 6.285 23.038 -52.304 1.00 48.00 193 SER A CA 1
ATOM 1458 C C . SER A 1 193 ? 6.762 21.882 -51.424 1.00 48.00 193 SER A C 1
ATOM 1460 O O . SER A 1 193 ? 7.335 20.907 -51.946 1.00 48.00 193 SER A O 1
#

Nearest PDB structures (foldseek):
  7voj-assembly1_B  TM=9.083E-01  e=7.319E-08  Arabidopsis thaliana
  7vq7-assembly1_B  TM=9.044E-01  e=2.203E-07  Arabidopsis thaliana
  7vq3-assembly1_A  TM=9.067E-01  e=3.822E-07  Arabidopsis thaliana
  8iyj-assembly1_B5  TM=2.512E-01  e=7.036E+00  Mus musculus

pLDDT: mean 77.42, std 23.06, range [30.89, 98.62]

Secondary structure (DSSP, 8-state):
----GGGPPPBTTB-TT--HHHHHHHHHHHHHHHHHHHHHHHHHHS-----HHHHHHHHHHHHHHHHHHHHHHHHHHHHHHHTB--HHHHHHHHHHHHHHHHHHHHHHHTS-SSS-HHHHHHHHHHHHHHHHHHHHHHHHHHHHHHHHHHTTPBPS------PPPPP--PPP---------------------

Mean predicted aligned error: 13.54 Å

Organism: Nepenthes gracilis (NCBI:txid150966)

InterPro domains:
  IPR020966 Aluminum-activated malate transporter [PF11744] (1-109)
  IPR020966 Aluminum-activated malate transporter [PF11744] (114-148)

Foldseek 3Di:
DDPPVLPDDADDLRHHPAPVVLVVVLVVLVVVLVVLVVVLVVLVPPPQQADPVLCVLQVVLLVQLQVLLVQLVVQLVVCVVQLADRPSSVVSLVSNVVSLVVNVCSVVVPPCPPDDPRRCVSVVSSSVSSSVSSVSSVSSSVSSVVSSVRSVRHYPDDPPPPDDDDDDDDDDDDDDDDDDDDDDDDDDDDDDD